Protein 4XBU (pdb70)

Secondary structure (DSSP, 8-state):
-HHHHHHHHHHHHHHSPSS-GGGTEEEEEEEEE-SSEEEEEEEETTT--EEEEEEEETTS-SSGGGHHHHHHHTTT---TTBPPEEEEEEETTEEEEEEE--TTEEHHHHHHHS---HHHHHHHHHHHHHHHHHHHHTTEE----SGGGEEE-TT--EEE---TT-EE--SSS--B--EE-GGG--HHHHTT--B-THHHHHHHHHHHHHHHHSS-TTTTS-HHHHHHHHHHSSPP--TTGGGS-HHHHHHHHHHS-SSTTTSPPHHHHTT-GGGGGPPPHHHHGGGSGGG-/------EE--TT-

Organism: Homo sapiens (NCBI:txid9606)

B-factor: mean 40.76, std 11.71, range [21.3, 110.84]

CATH classification: 3.30.200.20 (+1 more: 1.10.510.10)

Structure (mmCIF, N/CA/C/O backbone):
data_4XBU
#
_entry.id   4XBU
#
_cell.length_a   65.620
_cell.length_b   65.620
_cell.length_c   184.150
_cell.angle_alpha   90.00
_cell.angle_beta   90.00
_cell.angle_gamma   90.00
#
_symmetry.space_group_name_H-M   'P 41 21 2'
#
loop_
_entity.id
_entity.type
_entity.pdbx_description
1 polymer 'Serine/threonine-protein kinase PAK 4'
2 polymer 'Protein FAM212A'
3 water water
#
loop_
_atom_site.group_PDB
_atom_site.id
_atom_site.type_symbol
_atom_site.label_atom_id
_atom_site.label_alt_id
_atom_site.label_comp_id
_atom_site.label_asym_id
_atom_site.label_entity_id
_atom_site.label_seq_id
_atom_site.pdbx_PDB_ins_code
_atom_site.Cartn_x
_atom_site.Cartn_y
_atom_site.Cartn_z
_atom_site.occupancy
_atom_site.B_iso_or_equiv
_atom_site.auth_seq_id
_atom_site.auth_comp_id
_atom_site.auth_asym_id
_atom_site.auth_atom_id
_atom_site.pdbx_PDB_model_num
ATOM 1 N N . GLN A 1 32 ? -34.106 12.709 18.282 1.00 53.29 297 GLN A N 1
ATOM 2 C CA . GLN A 1 32 ? -34.235 14.161 17.898 1.00 67.38 297 GLN A CA 1
ATOM 3 C C . GLN A 1 32 ? -33.951 15.071 19.117 1.00 58.49 297 GLN A C 1
ATOM 4 O O . GLN A 1 32 ? -32.907 15.705 19.166 1.00 44.16 297 GLN A O 1
ATOM 10 N N . ARG A 1 33 ? -34.869 15.130 20.088 1.00 55.85 298 ARG A N 1
ATOM 11 C CA . ARG A 1 33 ? -34.554 15.723 21.400 1.00 60.16 298 ARG A CA 1
ATOM 12 C C . ARG A 1 33 ? -33.518 14.820 22.050 1.00 58.73 298 ARG A C 1
ATOM 13 O O . ARG A 1 33 ? -32.664 15.290 22.824 1.00 48.19 298 ARG A O 1
ATOM 21 N N . VAL A 1 34 ? -33.611 13.521 21.772 1.00 51.61 299 VAL A N 1
ATOM 22 C CA . VAL A 1 34 ? -32.660 12.607 22.383 1.00 57.08 299 VAL A CA 1
ATOM 23 C C . VAL A 1 34 ? -31.253 12.895 21.847 1.00 53.29 299 VAL A C 1
ATOM 24 O O . VAL A 1 34 ? -30.313 12.930 22.626 1.00 46.32 299 VAL A O 1
ATOM 28 N N . SER A 1 35 ? -31.111 13.200 20.553 1.00 50.01 300 SER A N 1
ATOM 29 C CA . SER A 1 35 ? -29.792 13.371 20.034 1.00 44.30 300 SER A CA 1
ATOM 30 C C . SER A 1 35 ? -29.297 14.713 20.542 1.00 39.12 300 SER A C 1
ATOM 31 O O . SER A 1 35 ? -28.183 14.756 21.004 1.00 37.60 300 SER A O 1
ATOM 34 N N . HIS A 1 36 ? -30.126 15.761 20.568 1.00 37.06 301 HIS A N 1
ATOM 35 C CA . HIS A 1 36 ? -29.707 17.027 21.211 1.00 39.77 301 HIS A CA 1
ATOM 36 C C . HIS A 1 36 ? -29.136 16.882 22.640 1.00 38.62 301 HIS A C 1
ATOM 37 O O . HIS A 1 36 ? -28.039 17.361 22.963 1.00 34.24 301 HIS A O 1
ATOM 44 N N . GLU A 1 37 ? -29.887 16.205 23.504 1.00 36.11 302 GLU A N 1
ATOM 45 C CA . GLU A 1 37 ? -29.497 16.078 24.912 1.00 35.75 302 GLU A CA 1
ATOM 46 C C . GLU A 1 37 ? -28.245 15.275 25.125 1.00 33.70 302 GLU A C 1
ATOM 47 O O . GLU A 1 37 ? -27.370 15.651 25.940 1.00 33.98 302 GLU A O 1
ATOM 53 N N . GLN A 1 38 ? -28.108 14.192 24.358 1.00 36.98 303 GLN A N 1
ATOM 54 C CA . GLN A 1 38 ? -26.870 13.427 24.361 1.00 35.40 303 GLN A CA 1
ATOM 55 C C . GLN A 1 38 ? -25.695 14.238 23.879 1.00 33.45 303 GLN A C 1
ATOM 56 O O . GLN A 1 38 ? -24.572 14.160 24.399 1.00 31.11 303 GLN A O 1
ATOM 62 N N . PHE A 1 39 ? -25.904 14.951 22.790 1.00 33.31 304 PHE A N 1
ATOM 63 C CA . PHE A 1 39 ? -24.814 15.767 22.279 1.00 31.77 304 PHE A CA 1
ATOM 64 C C . PHE A 1 39 ? -24.366 16.837 23.301 1.00 30.04 304 PHE A C 1
ATOM 65 O O . PHE A 1 39 ? -23.167 17.021 23.594 1.00 27.22 304 PHE A O 1
ATOM 73 N N . ARG A 1 40 ? -25.340 17.498 23.903 1.00 28.43 305 ARG A N 1
ATOM 74 C CA . ARG A 1 40 ? -25.018 18.474 24.908 1.00 32.27 305 ARG A CA 1
ATOM 75 C C . ARG A 1 40 ? -24.265 17.863 26.099 1.00 32.38 305 ARG A C 1
ATOM 76 O O . ARG A 1 40 ? -23.261 18.431 26.568 1.00 25.20 305 ARG A O 1
ATOM 84 N N . ALA A 1 41 ? -24.705 16.676 26.580 1.00 30.59 306 ALA A N 1
ATOM 85 C CA . ALA A 1 41 ? -23.948 16.047 27.648 1.00 29.91 306 ALA A CA 1
ATOM 86 C C . ALA A 1 41 ? -22.553 15.671 27.241 1.00 27.49 306 ALA A C 1
ATOM 87 O O . ALA A 1 41 ? -21.601 15.752 28.040 1.00 26.92 306 ALA A O 1
ATOM 89 N N . ALA A 1 42 ? -22.403 15.202 26.010 1.00 26.60 307 ALA A N 1
ATOM 90 C CA . ALA A 1 42 ? -21.057 14.887 25.568 1.00 27.82 307 ALA A CA 1
ATOM 91 C C . ALA A 1 42 ? -20.130 16.109 25.573 1.00 27.98 307 ALA A C 1
ATOM 92 O O . ALA A 1 42 ? -18.967 16.092 26.036 1.00 25.27 307 ALA A O 1
ATOM 94 N N . LEU A 1 43 ? -20.628 17.179 24.989 1.00 28.83 308 LEU A N 1
ATOM 95 C CA . LEU A 1 43 ? -19.822 18.428 24.994 1.00 27.94 308 LEU A CA 1
ATOM 96 C C . LEU A 1 43 ? -19.496 18.906 26.355 1.00 24.39 308 LEU A C 1
ATOM 97 O O . LEU A 1 43 ? -18.407 19.403 26.607 1.00 29.14 308 LEU A O 1
ATOM 102 N N . GLN A 1 44 ? -20.403 18.708 27.301 1.00 29.61 309 GLN A N 1
ATOM 103 C CA . GLN A 1 44 ? -20.086 19.122 28.662 1.00 33.53 309 GLN A CA 1
ATOM 104 C C . GLN A 1 44 ? -18.817 18.462 29.191 1.00 42.73 309 GLN A C 1
ATOM 105 O O . GLN A 1 44 ? -18.074 19.030 30.029 1.00 39.80 309 GLN A O 1
ATOM 111 N N . LEU A 1 45 ? -18.491 17.271 28.695 1.00 35.99 310 LEU A N 1
ATOM 112 C CA . LEU A 1 45 ? -17.326 16.598 29.245 1.00 30.14 310 LEU A CA 1
ATOM 113 C C . LEU A 1 45 ? -16.042 17.218 28.709 1.00 31.31 310 LEU A C 1
ATOM 114 O O . LEU A 1 45 ? -14.998 16.968 29.187 1.00 32.95 310 LEU A O 1
ATOM 119 N N . VAL A 1 46 ? -16.085 17.942 27.615 1.00 30.92 311 VAL A N 1
ATOM 120 C CA . VAL A 1 46 ? -14.871 18.483 27.124 1.00 31.46 311 VAL A CA 1
ATOM 121 C C . VAL A 1 46 ? -14.789 20.013 27.376 1.00 33.81 311 VAL A C 1
ATOM 122 O O . VAL A 1 46 ? -13.784 20.585 27.124 1.00 31.67 311 VAL A O 1
ATOM 126 N N . VAL A 1 47 ? -15.830 20.666 27.855 1.00 32.22 312 VAL A N 1
ATOM 127 C CA . VA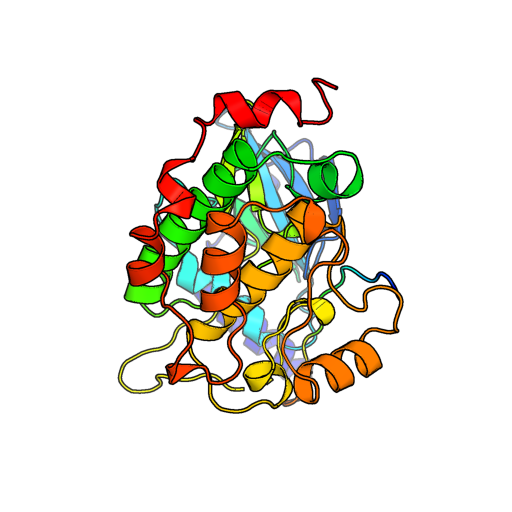L A 1 47 ? -15.717 22.141 28.027 1.00 32.92 312 VAL A CA 1
ATOM 128 C C . VAL A 1 47 ? -15.430 22.449 29.485 1.00 35.89 312 VAL A C 1
ATOM 129 O O . VAL A 1 47 ? -15.568 21.610 30.366 1.00 33.58 312 VAL A O 1
ATOM 133 N N . ASP A 1 48 ? -15.076 23.691 29.762 1.00 34.00 313 ASP A N 1
ATOM 134 C CA . ASP A 1 48 ? -14.882 24.078 31.113 1.00 32.88 313 ASP A CA 1
ATOM 135 C C . ASP A 1 48 ? -16.277 24.160 31.790 1.00 31.77 313 ASP A C 1
ATOM 136 O O . ASP A 1 48 ? -17.296 24.494 31.172 1.00 37.96 313 ASP A O 1
ATOM 141 N N . PRO A 1 49 ? -16.363 23.764 33.071 1.00 38.69 314 PRO A N 1
ATOM 142 C CA . PRO A 1 49 ? -17.677 23.876 33.711 1.00 39.21 314 PRO A CA 1
ATOM 143 C C . PRO A 1 49 ? -17.861 25.350 34.070 1.00 40.14 314 PRO A C 1
ATOM 144 O O . PRO A 1 49 ? -16.884 26.120 34.095 1.00 45.18 314 PRO A O 1
ATOM 148 N N . GLY A 1 50 ? -19.058 25.790 34.316 1.00 38.07 315 GLY A N 1
ATOM 149 C CA . GLY A 1 50 ? -19.159 27.223 34.676 1.00 45.96 315 GLY A CA 1
ATOM 150 C C . GLY A 1 50 ? -19.807 28.073 33.604 1.00 45.00 315 GLY A C 1
ATOM 151 O O . GLY A 1 50 ? -19.996 27.631 32.439 1.00 41.55 315 GLY A O 1
ATOM 152 N N . ASP A 1 51 ? -20.208 29.274 34.038 1.00 43.42 316 ASP A N 1
ATOM 153 C CA . ASP A 1 51 ? -20.926 30.246 33.235 1.00 42.51 316 ASP A CA 1
ATOM 154 C C . ASP A 1 51 ? -20.002 31.456 33.082 1.00 41.07 316 ASP A C 1
ATOM 155 O O . ASP A 1 51 ? -19.770 32.190 34.031 1.00 39.88 316 ASP A O 1
ATOM 160 N N . PRO A 1 52 ? -19.440 31.642 31.892 1.00 32.95 317 PRO A N 1
ATOM 161 C CA . PRO A 1 52 ? -18.551 32.775 31.689 1.00 30.59 317 PRO A CA 1
ATOM 162 C C . PRO A 1 52 ? -19.232 34.150 31.710 1.00 30.67 317 PRO A C 1
ATOM 163 O O . PRO A 1 52 ? -18.540 35.163 31.775 1.00 30.72 317 PRO A O 1
ATOM 167 N N . ARG A 1 53 ? -20.551 34.174 31.691 1.00 30.30 318 ARG A N 1
ATOM 168 C CA . ARG A 1 53 ? -21.272 35.424 31.670 1.00 35.28 318 ARG A CA 1
ATOM 169 C C . ARG A 1 53 ? -21.035 36.215 32.954 1.00 39.61 318 ARG A C 1
ATOM 170 O O . ARG A 1 53 ? -21.078 37.408 32.920 1.00 37.33 318 ARG A O 1
ATOM 178 N N . SER A 1 54 ? -20.647 35.528 34.008 1.00 36.96 319 SER A N 1
ATOM 179 C CA . SER A 1 54 ? -20.340 36.140 35.257 1.00 44.55 319 SER A CA 1
ATOM 180 C C . SER A 1 54 ? -19.031 36.894 35.220 1.00 40.09 319 SER A C 1
ATOM 181 O O . SER A 1 54 ? -18.824 37.699 36.081 1.00 38.08 319 SER A O 1
ATOM 184 N N . TYR A 1 55 ? -18.156 36.661 34.247 1.00 31.87 320 TYR A N 1
ATOM 185 C CA . TYR A 1 55 ? -16.880 37.358 34.249 1.00 30.73 320 TYR A CA 1
ATOM 186 C C . TYR A 1 55 ? -16.518 38.182 33.043 1.00 27.22 320 TYR A C 1
ATOM 187 O O . TYR A 1 55 ? -15.459 38.833 33.037 1.00 33.07 320 TYR A O 1
ATOM 196 N N . LEU A 1 56 ? -17.353 38.081 32.003 1.00 27.50 321 LEU A N 1
ATOM 197 C CA . LEU A 1 56 ? -17.163 38.772 30.771 1.00 28.30 321 LEU A CA 1
ATOM 198 C C . LEU A 1 56 ? -18.184 39.939 30.655 1.00 32.45 321 LEU A C 1
ATOM 199 O O . LEU A 1 56 ? -19.351 39.707 30.798 1.00 35.24 321 LEU A O 1
ATOM 204 N N . ASP A 1 57 ? -17.719 41.132 30.285 1.00 32.44 322 ASP A N 1
ATOM 205 C CA . ASP A 1 57 ? -18.599 42.315 30.118 1.00 35.38 322 ASP A CA 1
ATOM 206 C C . ASP A 1 57 ? -18.289 43.035 28.792 1.00 33.65 322 ASP A C 1
ATOM 207 O O . ASP A 1 57 ? -17.277 42.776 28.102 1.00 27.44 322 ASP A O 1
ATOM 212 N N . ASN A 1 58 ? -19.149 43.963 28.426 1.00 34.60 323 ASN A N 1
ATOM 213 C CA . ASN A 1 58 ? -18.938 44.812 27.240 1.00 33.91 323 ASN A CA 1
ATOM 214 C C . ASN A 1 58 ? -18.749 44.028 25.908 1.00 28.03 323 ASN A C 1
ATOM 215 O O . ASN A 1 58 ? -17.754 44.219 25.175 1.00 28.82 323 ASN A O 1
ATOM 220 N N . PHE A 1 59 ? -19.708 43.203 25.563 1.00 26.36 324 PHE A N 1
ATOM 221 C CA . PHE A 1 59 ? -19.674 42.436 24.375 1.00 28.12 324 PHE A CA 1
ATOM 222 C C . PHE A 1 59 ? -19.854 43.381 23.169 1.00 33.22 324 PHE A C 1
ATOM 223 O O . PHE A 1 59 ? -20.806 44.121 23.110 1.00 34.95 324 PHE A O 1
ATOM 231 N N . ILE A 1 60 ? -18.939 43.302 22.228 1.00 30.67 325 ILE A N 1
ATOM 232 C CA . ILE A 1 60 ? -18.998 44.029 20.968 1.00 34.74 325 ILE A CA 1
ATOM 233 C C . ILE A 1 60 ? -18.869 43.030 19.810 1.00 36.97 325 ILE A C 1
ATOM 234 O O . ILE A 1 60 ? -17.829 42.358 19.649 1.00 29.58 325 ILE A O 1
ATOM 239 N N . LYS A 1 61 ? -19.915 42.955 19.009 1.00 35.05 326 LYS A N 1
ATOM 240 C CA . LYS A 1 61 ? -19.953 42.032 17.900 1.00 37.98 326 LYS A CA 1
ATOM 241 C C . LYS A 1 61 ? -18.994 42.446 16.867 1.00 42.50 326 LYS A C 1
ATOM 242 O O . LYS A 1 61 ? -18.905 43.610 16.602 1.00 42.92 326 LYS A O 1
ATOM 248 N N . ILE A 1 62 ? -18.193 41.515 16.346 1.00 36.44 327 ILE A N 1
ATOM 249 C CA . ILE A 1 62 ? -17.327 41.828 15.235 1.00 37.16 327 ILE A CA 1
ATOM 250 C C . ILE A 1 62 ? -17.609 41.042 13.989 1.00 43.00 327 ILE A C 1
ATOM 251 O O . ILE A 1 62 ? -17.101 41.394 12.968 1.00 51.65 327 ILE A O 1
ATOM 256 N N . GLY A 1 63 ? -18.355 39.962 14.059 1.00 41.74 328 GLY A N 1
ATOM 257 C CA . GLY A 1 63 ? -18.506 39.128 12.868 1.00 44.83 328 GLY A CA 1
ATOM 258 C C . GLY A 1 63 ? -19.590 38.104 13.050 1.00 45.01 328 GLY A C 1
ATOM 259 O O . GLY A 1 63 ? -19.964 37.756 14.202 1.00 40.95 328 GLY A O 1
ATOM 260 N N . GLU A 1 64 ? -20.148 37.679 11.922 1.00 47.81 329 GLU A N 1
ATOM 261 C CA . GLU A 1 64 ? -20.729 36.348 11.779 1.00 56.57 329 GLU A CA 1
ATOM 262 C C . GLU A 1 64 ? -19.533 35.517 11.272 1.00 62.87 329 GLU A C 1
ATOM 263 O O . GLU A 1 64 ? -19.080 35.748 10.173 1.00 58.31 329 GLU A O 1
ATOM 269 N N . GLY A 1 65 ? -18.985 34.611 12.088 1.00 74.27 330 GLY A N 1
ATOM 270 C CA . GLY A 1 65 ? -17.842 33.757 11.689 1.00 78.91 330 GLY A CA 1
ATOM 271 C C . GLY A 1 65 ? -18.356 32.493 11.008 1.00 85.02 330 GLY A C 1
ATOM 272 O O . GLY A 1 65 ? -19.527 32.467 10.579 1.00 77.79 330 GLY A O 1
ATOM 273 N N . SER A 1 66 ? -17.505 31.454 10.910 1.00 85.81 331 SER A N 1
ATOM 274 C CA . SER A 1 66 ? -17.885 30.152 10.306 1.00 88.40 331 SER A CA 1
ATOM 275 C C . SER A 1 66 ? -19.291 29.670 10.746 1.00 84.75 331 SER A C 1
ATOM 276 O O . SER A 1 66 ? -20.206 29.524 9.929 1.00 81.29 331 SER A O 1
ATOM 279 N N . THR A 1 67 ? -19.430 29.460 12.058 1.00 76.53 332 THR A N 1
ATOM 280 C CA . THR A 1 67 ? -20.494 28.624 12.664 1.00 69.41 332 THR A CA 1
ATOM 281 C C . THR A 1 67 ? -21.346 29.350 13.740 1.00 67.08 332 THR A C 1
ATOM 282 O O . THR A 1 67 ? -22.149 28.705 14.469 1.00 54.69 332 THR A O 1
ATOM 286 N N . GLY A 1 68 ? -21.128 30.668 13.881 1.00 54.07 333 GLY A N 1
ATOM 287 C CA . GLY A 1 68 ? -21.947 31.508 14.765 1.00 54.43 333 GLY A CA 1
ATOM 288 C C . GLY A 1 68 ? -21.409 32.946 14.784 1.00 49.43 333 GLY A C 1
ATOM 289 O O . GLY A 1 68 ? -20.831 33.393 13.793 1.00 49.53 333 GLY A O 1
ATOM 290 N N . ILE A 1 69 ? -21.553 33.637 15.914 1.00 43.77 334 ILE A N 1
ATOM 291 C CA . ILE A 1 69 ? -21.121 35.037 16.017 1.00 45.15 334 ILE A CA 1
ATOM 292 C C . ILE A 1 69 ? -19.854 35.169 16.861 1.00 45.10 334 ILE A C 1
ATOM 293 O O . ILE A 1 69 ? -19.580 34.360 17.773 1.00 39.61 334 ILE A O 1
ATOM 298 N N . VAL A 1 70 ? -19.052 36.159 16.513 1.00 33.11 335 VAL A N 1
ATOM 299 C CA . VAL A 1 70 ? -17.810 36.420 17.176 1.00 29.17 335 VAL A CA 1
ATOM 300 C C . VAL A 1 70 ? -17.922 37.811 17.792 1.00 30.50 335 VAL A C 1
ATOM 301 O O . VAL A 1 70 ? -18.255 38.757 17.090 1.00 27.39 335 VAL A O 1
ATOM 305 N N . CYS A 1 71 ? -17.662 37.925 19.084 1.00 27.88 336 CYS A N 1
ATOM 306 C CA . CYS A 1 71 ? -17.726 39.166 19.804 1.00 27.51 336 CYS A CA 1
ATOM 307 C C . CYS A 1 71 ? -16.383 39.351 20.467 1.00 30.84 336 CYS A C 1
ATOM 308 O O . CYS A 1 71 ? -15.625 38.401 20.664 1.00 31.96 336 CYS A O 1
ATOM 311 N N . ILE A 1 72 ? -16.065 40.575 20.830 1.00 27.17 337 ILE A N 1
ATOM 312 C CA . ILE A 1 72 ? -15.025 40.779 21.815 1.00 29.99 337 ILE A CA 1
ATOM 313 C C . ILE A 1 72 ? -15.661 41.126 23.136 1.00 27.07 337 ILE A C 1
ATOM 314 O O . ILE A 1 72 ? -16.850 41.572 23.205 1.00 28.78 337 ILE A O 1
ATOM 319 N N . ALA A 1 73 ? -14.917 40.844 24.191 1.00 24.09 338 ALA A N 1
ATOM 320 C CA . ALA A 1 73 ? -15.370 41.128 25.540 1.00 23.34 338 ALA A CA 1
ATOM 321 C C . ALA A 1 73 ? -14.276 41.408 26.481 1.00 22.23 338 ALA A C 1
ATOM 322 O O . ALA A 1 73 ? -13.119 41.174 26.182 1.00 25.11 338 ALA A O 1
ATOM 324 N N . THR A 1 74 ? -14.641 41.997 27.617 1.00 22.24 339 THR A N 1
ATOM 325 C CA . THR A 1 74 ? -13.645 42.328 28.634 1.00 24.63 339 THR A CA 1
ATOM 326 C C . THR A 1 74 ? -13.769 41.331 29.758 1.00 23.54 339 THR A C 1
ATOM 327 O O . THR A 1 74 ? -14.830 41.129 30.285 1.00 25.12 339 THR A O 1
ATOM 331 N N . VAL A 1 75 ? -12.620 40.824 30.189 1.00 24.87 340 VAL A N 1
ATOM 332 C CA . VAL A 1 75 ? -12.528 39.981 31.331 1.00 23.98 340 VAL A CA 1
ATOM 333 C C . VAL A 1 75 ? -12.448 40.857 32.599 1.00 24.92 340 VAL A C 1
ATOM 334 O O . VAL A 1 75 ? -11.468 41.555 32.792 1.00 24.41 340 VAL A O 1
ATOM 338 N N . ARG A 1 76 ? -13.401 40.718 33.504 1.00 26.67 341 ARG A N 1
ATOM 339 C CA . ARG A 1 76 ? -13.515 41.672 34.640 1.00 27.28 341 ARG A CA 1
ATOM 340 C C . ARG A 1 76 ? -12.327 41.630 35.587 1.00 28.59 341 ARG A C 1
ATOM 341 O O . ARG A 1 76 ? -11.784 42.691 35.991 1.00 28.62 341 ARG A O 1
ATOM 349 N N . SER A 1 77 ? -11.856 40.433 35.943 1.00 29.46 342 SER A N 1
ATOM 350 C CA . SER A 1 77 ? -10.734 40.345 36.914 1.00 26.66 342 SER A CA 1
ATOM 351 C C . SER A 1 77 ? -9.380 40.822 36.441 1.00 28.81 342 SER A C 1
ATOM 352 O O . SER A 1 77 ? -8.482 41.144 37.254 1.00 28.63 342 SER A O 1
ATOM 355 N N . SER A 1 78 ? -9.170 40.885 35.119 1.00 27.61 343 SER A N 1
ATOM 356 C CA . SER A 1 78 ? -7.867 41.241 34.600 1.00 25.48 343 SER A CA 1
ATOM 357 C C . SER A 1 78 ? -7.843 42.564 33.799 1.00 28.07 343 SER A C 1
ATOM 358 O O . SER A 1 78 ? -6.738 43.076 33.542 1.00 23.51 343 SER A O 1
ATOM 361 N N . GLY A 1 79 ? -9.017 42.996 33.328 1.00 30.79 344 GLY A N 1
ATOM 362 C CA . GLY A 1 79 ? -9.136 44.086 32.359 1.00 32.18 344 GLY A CA 1
ATOM 363 C C . GLY A 1 79 ? -8.794 43.728 30.935 1.00 32.97 344 GLY A C 1
ATOM 364 O O . GLY A 1 79 ? -8.685 44.612 30.126 1.00 29.51 344 GLY A O 1
ATOM 365 N N . LYS A 1 80 ? -8.604 42.437 30.620 1.00 27.06 345 LYS A N 1
ATOM 366 C CA . LYS A 1 80 ? -8.089 42.022 29.325 1.00 25.82 345 LYS A CA 1
ATOM 367 C C . LYS A 1 80 ? -9.178 41.826 28.343 1.00 23.16 345 LYS A C 1
ATOM 368 O O . LYS A 1 80 ? -10.306 41.459 28.682 1.00 22.98 345 LYS A O 1
ATOM 374 N N . LEU A 1 81 ? -8.863 42.084 27.080 1.00 22.94 346 LEU A N 1
ATOM 375 C CA . LEU A 1 81 ? -9.832 41.854 26.031 1.00 25.10 346 LEU A CA 1
ATOM 376 C C . LEU A 1 81 ? -9.639 40.421 25.497 1.00 23.99 346 LEU A C 1
ATOM 377 O O . LEU A 1 81 ? -8.531 39.961 25.347 1.00 24.53 346 LEU A O 1
ATOM 382 N N . VAL A 1 82 ? -10.743 39.765 25.197 1.00 23.33 347 VAL A N 1
ATOM 383 C CA . VAL A 1 82 ? -10.732 38.499 24.566 1.00 23.83 347 VAL A CA 1
ATOM 384 C C . VAL A 1 82 ? -11.742 38.495 23.435 1.00 26.55 347 VAL A C 1
ATOM 385 O O . VAL A 1 82 ? -12.664 39.356 23.394 1.00 26.96 347 VAL A O 1
ATOM 389 N N . ALA A 1 83 ? -11.588 37.507 22.535 1.00 23.78 348 ALA A N 1
ATOM 390 C CA . ALA A 1 83 ? -12.560 37.210 21.541 1.00 22.74 348 ALA A CA 1
ATOM 391 C C . ALA A 1 83 ? -13.368 35.989 21.987 1.00 25.29 348 ALA A C 1
ATOM 392 O O . ALA A 1 83 ? -12.809 35.096 22.624 1.00 24.88 348 ALA A O 1
ATOM 394 N N . VAL A 1 84 ? -14.683 36.051 21.767 1.00 21.77 349 VAL A N 1
ATOM 395 C CA . VAL A 1 84 ? -15.655 35.000 22.141 1.00 26.51 349 VAL A CA 1
ATOM 396 C C . VAL A 1 84 ? -16.446 34.582 20.933 1.00 27.89 349 VAL A C 1
ATOM 397 O O . VAL A 1 84 ? -17.163 35.400 20.305 1.00 29.13 349 VAL A O 1
ATOM 401 N N . LYS A 1 85 ? -16.303 33.312 20.575 1.00 25.57 350 LYS A N 1
ATOM 402 C CA . LYS A 1 85 ? -17.053 32.757 19.449 1.00 25.40 350 LYS A CA 1
ATOM 403 C C . LYS A 1 85 ? -18.249 32.006 20.040 1.00 26.58 350 LYS A C 1
ATOM 404 O O . LYS A 1 85 ? -18.080 31.231 20.976 1.00 26.33 350 LYS A O 1
ATOM 410 N N . LYS A 1 86 ? -19.458 32.252 19.566 1.00 23.36 351 LYS A N 1
ATOM 411 C CA . LYS A 1 86 ? -20.607 31.592 20.119 1.00 29.36 351 LYS A CA 1
ATOM 412 C C . LYS A 1 86 ? -21.308 30.818 19.015 1.00 30.87 351 LYS A C 1
ATOM 413 O O . LYS A 1 86 ? -21.688 31.384 18.040 1.00 32.28 351 LYS A O 1
ATOM 419 N N . MET A 1 87 ? -21.556 29.541 19.228 1.00 28.86 352 MET A N 1
ATOM 420 C CA . MET A 1 87 ? -22.014 28.656 18.194 1.00 25.20 352 MET A CA 1
ATOM 421 C C . MET A 1 87 ? -23.291 27.970 18.686 1.00 27.71 352 MET A C 1
ATOM 422 O O . MET A 1 87 ? -23.316 27.354 19.743 1.00 27.97 352 MET A O 1
ATOM 427 N N . ASP A 1 88 ? -24.365 28.112 17.939 1.00 28.06 353 ASP A N 1
ATOM 428 C CA . ASP A 1 88 ? -25.635 27.589 18.380 1.00 34.50 353 ASP A CA 1
ATOM 429 C C . ASP A 1 88 ? -25.651 26.055 18.097 1.00 34.64 353 ASP A C 1
ATOM 430 O O . ASP A 1 88 ? -25.487 25.601 16.947 1.00 34.05 353 ASP A O 1
ATOM 435 N N . LEU A 1 89 ? -25.834 25.274 19.141 1.00 32.40 354 LEU A N 1
ATOM 436 C CA . LEU A 1 89 ? -25.880 23.820 19.014 1.00 34.02 354 LEU A CA 1
ATOM 437 C C . LEU A 1 89 ? -26.902 23.272 18.019 1.00 39.72 354 LEU A C 1
ATOM 438 O O . LEU A 1 89 ? -26.661 22.224 17.413 1.00 37.41 354 LEU A O 1
ATOM 443 N N . ARG A 1 90 ? -27.986 24.016 17.826 1.00 37.59 355 ARG A N 1
ATOM 444 C CA . ARG A 1 90 ? -29.078 23.612 16.959 1.00 41.41 355 ARG A CA 1
ATOM 445 C C . ARG A 1 90 ? -28.926 24.113 15.555 1.00 39.68 355 ARG A C 1
ATOM 446 O O . ARG A 1 90 ? -29.824 23.946 14.794 1.00 42.86 355 ARG A O 1
ATOM 454 N N . LYS A 1 91 ? -27.833 24.787 15.193 1.00 37.05 356 LYS A N 1
ATOM 455 C CA . LYS A 1 91 ? -27.699 25.362 13.848 1.00 37.33 356 LYS A CA 1
ATOM 456 C C . LYS A 1 91 ? -26.498 24.918 13.056 1.00 36.85 356 LYS A C 1
ATOM 457 O O . LYS A 1 91 ? -26.130 25.565 12.108 1.00 40.86 356 LYS A O 1
ATOM 463 N N . GLN A 1 92 ? -25.911 23.794 13.385 1.00 34.05 357 GLN A N 1
ATOM 464 C CA . GLN A 1 92 ? -24.725 23.345 12.665 1.00 30.87 357 GLN A CA 1
ATOM 465 C C . GLN A 1 92 ? -25.156 22.395 11.589 1.00 32.41 357 GLN A C 1
ATOM 466 O O . GLN A 1 92 ? -26.085 21.673 11.770 1.00 38.39 357 GLN A O 1
ATOM 472 N N . GLN A 1 93 ? -24.459 22.330 10.484 1.00 38.45 358 GLN A N 1
ATOM 473 C CA . GLN A 1 93 ? -24.745 21.274 9.505 1.00 38.31 358 GLN A CA 1
ATOM 474 C C . GLN A 1 93 ? -24.352 19.903 10.002 1.00 37.53 358 GLN A C 1
ATOM 475 O O . GLN A 1 93 ? -25.074 18.954 9.742 1.00 35.67 358 GLN A O 1
ATOM 481 N N . ARG A 1 94 ? -23.208 19.812 10.705 1.00 34.04 359 ARG A N 1
ATOM 482 C CA . ARG A 1 94 ? -22.708 18.585 11.323 1.00 32.06 359 ARG A CA 1
ATOM 483 C C . ARG A 1 94 ? -22.233 18.975 12.724 1.00 31.69 359 ARG A C 1
ATOM 484 O O . ARG A 1 94 ? -21.125 19.492 12.959 1.00 28.65 359 ARG A O 1
ATOM 492 N N . ARG A 1 95 ? -23.120 18.733 13.653 1.00 31.93 360 ARG A N 1
ATOM 493 C CA . ARG A 1 95 ? -22.979 19.131 15.001 1.00 34.57 360 ARG A CA 1
ATOM 494 C C . ARG A 1 95 ? -21.748 18.593 15.650 1.00 31.97 360 ARG A C 1
ATOM 495 O O . ARG A 1 95 ? -21.180 19.273 16.488 1.00 30.74 360 ARG A O 1
ATOM 503 N N . GLU A 1 96 ? -21.346 17.345 15.289 1.00 25.05 361 GLU A N 1
ATOM 504 C CA . GLU A 1 96 ? -20.185 16.732 15.822 1.00 26.47 361 GLU A CA 1
ATOM 505 C C . GLU A 1 96 ? -18.901 17.447 15.518 1.00 24.60 361 GLU A C 1
ATOM 506 O O . GLU A 1 96 ? -17.914 17.231 16.222 1.00 26.22 361 GLU A O 1
ATOM 512 N N . LEU A 1 97 ? -18.868 18.321 14.497 1.00 25.46 362 LEU A N 1
ATOM 513 C CA . LEU A 1 97 ? -17.654 19.063 14.253 1.00 28.49 362 LEU A CA 1
ATOM 514 C C . LEU A 1 97 ? -17.288 20.020 15.409 1.00 26.70 362 LEU A C 1
ATOM 515 O O . LEU A 1 97 ? -16.125 20.373 15.584 1.00 28.04 362 LEU A O 1
ATOM 520 N N . LEU A 1 98 ? -18.294 20.427 16.168 1.00 25.90 363 LEU A N 1
ATOM 521 C CA . LEU A 1 98 ? -18.067 21.223 17.344 1.00 30.13 363 LEU A CA 1
ATOM 522 C C . LEU A 1 98 ? -17.146 20.558 18.353 1.00 32.43 363 LEU A C 1
ATOM 523 O O . LEU A 1 98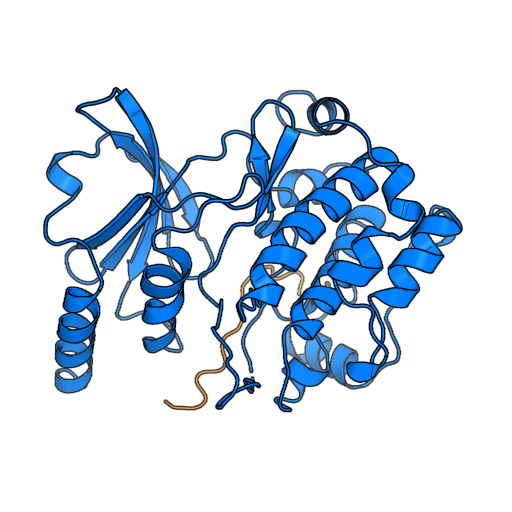 ? -16.696 21.207 19.255 1.00 34.56 363 LEU A O 1
ATOM 528 N N . PHE A 1 99 ? -16.912 19.254 18.266 1.00 33.01 364 PHE A N 1
ATOM 529 C CA . PHE A 1 99 ? -15.996 18.616 19.176 1.00 33.49 364 PHE A CA 1
ATOM 530 C C . PHE A 1 99 ? -14.560 18.943 18.834 1.00 43.46 364 PHE A C 1
ATOM 531 O O . PHE A 1 99 ? -13.689 18.740 19.701 1.00 46.92 364 PHE A O 1
ATOM 539 N N . ASN A 1 100 ? -14.277 19.342 17.583 1.00 37.30 365 ASN A N 1
ATOM 540 C CA . ASN A 1 100 ? -12.895 19.216 17.164 1.00 38.84 365 ASN A CA 1
ATOM 541 C C . ASN A 1 100 ? -12.069 20.293 17.787 1.00 35.85 365 ASN A C 1
ATOM 542 O O . ASN A 1 100 ? -11.156 19.982 18.590 1.00 33.25 365 ASN A O 1
ATOM 547 N N . GLU A 1 101 ? -12.392 21.560 17.484 1.00 31.13 366 GLU A N 1
ATOM 548 C CA . GLU A 1 101 ? -11.524 22.588 17.981 1.00 27.82 366 GLU A CA 1
ATOM 549 C C . GLU A 1 101 ? -11.332 22.507 19.548 1.00 29.63 366 GLU A C 1
ATOM 550 O O . GLU A 1 101 ? -10.232 22.579 20.103 1.00 34.58 366 GLU A O 1
ATOM 556 N N . VAL A 1 102 ? -12.452 22.548 20.248 1.00 29.35 367 VAL A N 1
ATOM 557 C CA . VAL A 1 102 ? -12.455 22.583 21.713 1.00 36.59 367 VAL A CA 1
ATOM 558 C C . VAL A 1 102 ? -11.591 21.452 22.336 1.00 39.63 367 VAL A C 1
ATOM 559 O O . VAL A 1 102 ? -11.103 21.619 23.444 1.00 37.78 367 VAL A O 1
ATOM 563 N N . VAL A 1 103 ? -11.374 20.319 21.634 1.00 36.96 368 VAL A N 1
ATOM 564 C CA . VAL A 1 103 ? -10.551 19.189 22.182 1.00 36.33 368 VAL A CA 1
ATOM 565 C C . VAL A 1 103 ? -9.174 19.392 21.609 1.00 41.65 368 VAL A C 1
ATOM 566 O O . VAL A 1 103 ? -8.200 19.551 22.335 1.00 37.48 368 VAL A O 1
ATOM 570 N N . ILE A 1 104 ? -9.091 19.519 20.296 1.00 44.06 369 ILE A N 1
ATOM 571 C CA . ILE A 1 104 ? -7.779 19.514 19.613 1.00 39.33 369 ILE A CA 1
ATOM 572 C C . ILE A 1 104 ? -6.925 20.706 19.992 1.00 36.13 369 ILE A C 1
ATOM 573 O O . ILE A 1 104 ? -5.710 20.599 20.233 1.00 37.15 369 ILE A O 1
ATOM 578 N N . MET A 1 105 ? -7.520 21.878 20.006 1.00 38.35 370 MET A N 1
ATOM 579 C CA . MET A 1 105 ? -6.704 23.075 20.264 1.00 36.80 370 MET A CA 1
ATOM 580 C C . MET A 1 105 ? -6.501 23.415 21.793 1.00 34.10 370 MET A C 1
ATOM 581 O O . MET A 1 105 ? -5.749 24.370 22.158 1.00 29.49 370 MET A O 1
ATOM 586 N N . ARG A 1 106 ? -7.038 22.569 22.661 1.00 34.62 371 ARG A N 1
ATOM 587 C CA . ARG A 1 106 ? -7.088 22.828 24.093 1.00 35.66 371 ARG A CA 1
ATOM 588 C C . ARG A 1 106 ? -5.903 23.533 24.723 1.00 42.30 371 ARG A C 1
ATOM 589 O O . ARG A 1 106 ? -6.076 24.655 25.225 1.00 46.87 371 ARG A O 1
ATOM 597 N N . ASP A 1 107 ? -4.721 22.944 24.704 1.00 42.79 372 ASP A N 1
ATOM 598 C CA . ASP A 1 107 ? -3.581 23.648 25.328 1.00 59.88 372 ASP A CA 1
ATOM 599 C C . ASP A 1 107 ? -2.473 23.952 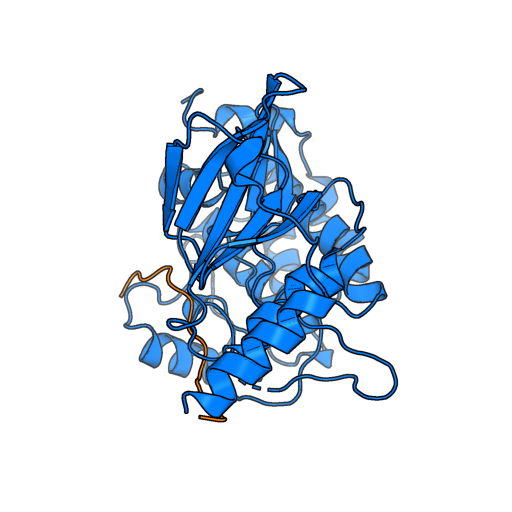24.332 1.00 50.63 372 ASP A C 1
ATOM 600 O O . ASP A 1 107 ? -1.311 23.978 24.637 1.00 45.14 372 ASP A O 1
ATOM 605 N N . TYR A 1 108 ? -2.897 24.204 23.122 1.00 43.78 373 TYR A N 1
ATOM 606 C CA . TYR A 1 108 ? -2.006 24.500 22.054 1.00 46.29 373 TYR A CA 1
ATOM 607 C C . TYR A 1 108 ? -1.333 25.858 22.192 1.00 41.32 373 TYR A C 1
ATOM 608 O O . TYR A 1 108 ? -1.971 26.849 22.398 1.00 43.41 373 TYR A O 1
ATOM 617 N N . GLN A 1 109 ? -0.036 25.868 22.029 1.00 35.85 374 GLN A N 1
ATOM 618 C CA . GLN A 1 109 ? 0.787 27.077 22.099 1.00 50.56 374 GLN A CA 1
ATOM 619 C C . GLN A 1 109 ? 1.665 27.154 20.847 1.00 47.70 374 GLN A C 1
ATOM 620 O O . GLN A 1 109 ? 2.422 26.240 20.558 1.00 48.45 374 GLN A O 1
ATOM 626 N N . HIS A 1 110 ? 1.499 28.202 20.062 1.00 46.64 375 HIS A N 1
ATOM 627 C CA . HIS A 1 110 ? 2.437 28.456 18.953 1.00 44.20 375 HIS A CA 1
ATOM 628 C C . HIS A 1 110 ? 2.301 29.924 18.644 1.00 40.08 375 HIS A C 1
ATOM 629 O O . HIS A 1 110 ? 1.210 30.523 18.700 1.00 37.42 375 HIS A O 1
ATOM 636 N N . GLU A 1 111 ? 3.414 30.535 18.325 1.00 40.59 376 GLU A N 1
ATOM 637 C CA . GLU A 1 111 ? 3.391 31.958 18.137 1.00 41.89 376 GLU A CA 1
ATOM 638 C C . GLU A 1 111 ? 2.531 32.418 16.933 1.00 33.22 376 GLU A C 1
ATOM 639 O O . GLU A 1 111 ? 2.148 33.578 16.855 1.00 41.95 376 GLU A O 1
ATOM 645 N N . ASN A 1 112 ? 2.322 31.538 15.966 1.00 29.59 377 ASN A N 1
ATOM 646 C CA . ASN A 1 112 ? 1.526 31.809 14.749 1.00 30.47 377 ASN A CA 1
ATOM 647 C C . ASN A 1 112 ? 0.147 31.137 14.768 1.00 34.47 377 ASN A C 1
ATOM 648 O O . ASN A 1 112 ? -0.469 30.953 13.745 1.00 30.79 377 ASN A O 1
ATOM 653 N N . VAL A 1 113 ? -0.347 30.806 15.956 1.00 34.92 378 VAL A N 1
ATOM 654 C CA . VAL A 1 113 ? -1.656 30.245 16.075 1.00 34.24 378 VAL A CA 1
ATOM 655 C C . VAL A 1 113 ? -2.407 30.979 17.198 1.00 35.27 378 VAL A C 1
ATOM 656 O O . VAL A 1 113 ? -1.897 31.122 18.317 1.00 33.92 378 VAL A O 1
ATOM 660 N N . VAL A 1 114 ? -3.623 31.416 16.869 1.00 30.37 379 VAL A N 1
ATOM 661 C CA . VAL A 1 114 ? -4.507 32.052 17.821 1.00 33.18 379 VAL A CA 1
ATOM 662 C C . VAL A 1 114 ? -4.702 31.166 19.078 1.00 35.68 379 VAL A C 1
ATOM 663 O O . VAL A 1 114 ? -5.024 30.026 19.013 1.00 29.64 379 VAL A O 1
ATOM 667 N N . GLU A 1 115 ? -4.361 31.694 20.235 1.00 31.69 380 GLU A N 1
ATOM 668 C CA . GLU A 1 115 ? -4.485 30.914 21.472 1.00 31.52 380 GLU A CA 1
ATOM 669 C C . GLU A 1 115 ? -5.952 30.818 21.984 1.00 33.19 380 GLU A C 1
ATOM 670 O O . GLU A 1 115 ? -6.687 31.833 22.043 1.00 27.33 380 GLU A O 1
ATOM 676 N N . MET A 1 116 ? -6.384 29.593 22.316 1.00 28.24 381 MET A N 1
ATOM 677 C CA . MET A 1 116 ? -7.705 29.351 22.907 1.00 31.93 381 MET A CA 1
ATOM 678 C C . MET A 1 116 ? -7.512 29.315 24.392 1.00 31.69 381 MET A C 1
ATOM 679 O O . MET A 1 116 ? -6.603 28.636 24.872 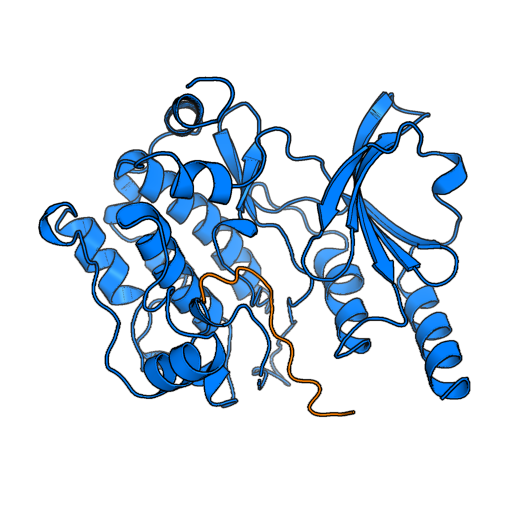1.00 34.14 381 MET A O 1
ATOM 684 N N . TYR A 1 117 ? -8.343 30.055 25.129 1.00 27.06 382 TYR A N 1
ATOM 685 C CA . TYR A 1 117 ? -8.203 30.169 26.564 1.00 29.82 382 TYR A CA 1
ATOM 686 C C . TYR A 1 117 ? -9.127 29.168 27.309 1.00 28.58 382 TYR A C 1
ATOM 687 O O . TYR A 1 117 ? -8.698 28.517 28.201 1.00 36.61 382 TYR A O 1
ATOM 696 N N . ASN A 1 118 ? -10.388 29.068 26.955 1.00 33.45 383 ASN A N 1
ATOM 697 C CA . ASN A 1 118 ? -11.373 28.180 27.638 1.00 31.80 383 ASN A CA 1
ATOM 698 C C . ASN A 1 118 ?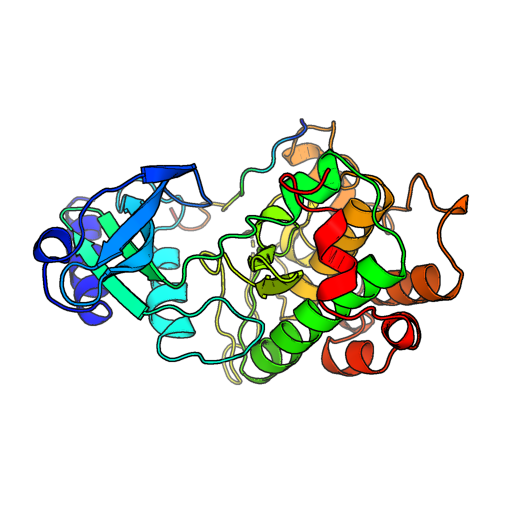 -12.517 27.983 26.702 1.00 28.85 383 ASN A C 1
ATOM 699 O O . ASN A 1 118 ? -12.643 28.752 25.724 1.00 32.43 383 ASN A O 1
ATOM 704 N N . SER A 1 119 ? -13.402 27.037 26.989 1.00 23.62 384 SER A N 1
ATOM 705 C CA . SER A 1 119 ? -14.678 26.924 26.319 1.00 23.21 384 SER A CA 1
ATOM 706 C C . SER A 1 119 ? -15.754 26.578 27.329 1.00 26.59 384 SER A C 1
ATOM 707 O O . SER A 1 119 ? -15.459 26.021 28.381 1.00 30.00 384 SER A O 1
ATOM 710 N N . TYR A 1 120 ? -17.003 26.864 26.988 1.00 24.19 385 TYR A N 1
ATOM 711 C CA . TYR A 1 120 ? -18.078 26.691 27.878 1.00 25.18 385 TYR A CA 1
ATOM 712 C C . TYR A 1 120 ? -19.297 26.378 27.114 1.00 25.57 385 TYR A C 1
ATOM 713 O O . TYR A 1 120 ? -19.380 26.608 25.928 1.00 27.05 385 TYR A O 1
ATOM 722 N N . LEU A 1 121 ? -20.284 25.858 27.828 1.00 25.58 386 LEU A N 1
ATOM 723 C CA . LEU A 1 121 ? -21.605 25.623 27.315 1.00 32.27 386 LEU A CA 1
ATOM 724 C C . LEU A 1 121 ? -22.534 26.640 27.994 1.00 35.26 386 LEU A C 1
ATOM 725 O O . LEU A 1 121 ? -22.602 26.689 29.181 1.00 36.22 386 LEU A O 1
ATOM 730 N N . VAL A 1 122 ? -23.210 27.474 27.224 1.00 33.67 387 VAL A N 1
ATOM 731 C CA . VAL A 1 122 ? -24.069 28.546 27.776 1.00 35.77 387 VAL A CA 1
ATOM 732 C C . VAL A 1 122 ? -25.399 28.371 27.117 1.00 34.89 387 VAL A C 1
ATOM 733 O O . VAL A 1 122 ? -25.538 28.580 25.911 1.00 34.69 387 VAL A O 1
ATOM 737 N N . GLY A 1 123 ? -26.363 27.823 27.845 1.00 41.45 388 GLY A N 1
ATOM 738 C CA . GLY A 1 123 ? -27.652 27.502 27.203 1.00 40.84 388 GLY A CA 1
ATOM 739 C C . GLY A 1 123 ? -27.434 26.493 26.086 1.00 37.71 388 GLY A C 1
ATOM 740 O O . GLY A 1 123 ? -26.787 25.471 26.295 1.00 36.55 388 GLY A O 1
ATOM 741 N N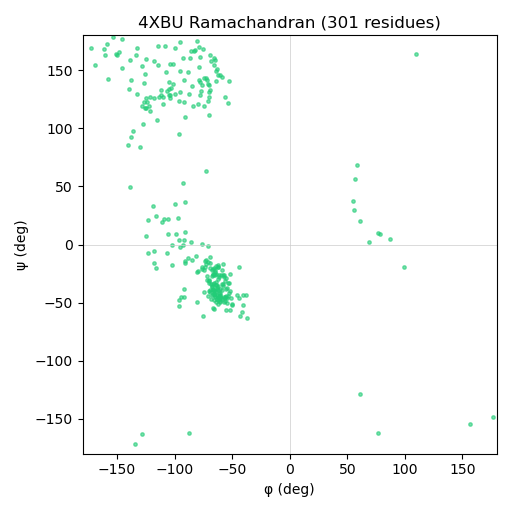 . ASP A 1 124 ? -27.929 26.773 24.894 1.00 38.94 389 ASP A N 1
ATOM 742 C CA . ASP A 1 124 ? -27.643 25.906 23.758 1.00 42.43 389 ASP A CA 1
ATOM 743 C C . ASP A 1 124 ? -26.530 26.477 22.911 1.00 38.51 389 ASP A C 1
ATOM 744 O O . ASP A 1 124 ? -26.546 26.297 21.723 1.00 40.89 389 ASP A O 1
ATOM 749 N N . GLU A 1 125 ? -25.539 27.130 23.517 1.00 35.16 390 GLU A N 1
ATOM 750 C CA . GLU A 1 125 ? -24.441 27.650 22.730 1.00 31.65 390 GLU A CA 1
ATOM 751 C C . GLU A 1 125 ? -23.155 27.151 23.296 1.00 26.40 390 GLU A C 1
ATOM 752 O O . GLU A 1 125 ? -23.001 27.043 24.492 1.00 27.59 390 GLU A O 1
ATOM 758 N N . LEU A 1 126 ? -22.234 26.784 22.415 1.00 26.52 391 LEU A N 1
ATOM 759 C CA . LEU A 1 126 ? -20.853 26.613 22.790 1.00 25.07 391 LEU A CA 1
ATOM 760 C C . LEU A 1 126 ? -20.170 28.008 22.642 1.00 22.71 391 LEU A C 1
ATOM 761 O O . LEU A 1 126 ? -20.206 28.567 21.570 1.00 24.18 391 LEU A O 1
ATOM 766 N N . TRP A 1 127 ? -19.466 28.456 23.661 1.00 23.76 392 TRP A N 1
ATOM 767 C CA . TRP A 1 127 ? -18.646 29.660 23.640 1.00 26.55 392 TRP A CA 1
ATOM 768 C C . TRP A 1 127 ? -17.221 29.226 23.728 1.00 25.56 392 TRP A C 1
ATOM 769 O O . TRP A 1 127 ? -16.857 28.481 24.629 1.00 24.19 392 TRP A O 1
ATOM 780 N N . VAL A 1 128 ? -16.394 29.707 22.818 1.00 21.30 393 VAL A N 1
ATOM 781 C CA . VAL A 1 128 ? -14.947 29.502 22.891 1.00 23.57 393 VAL A CA 1
ATOM 782 C C . VAL A 1 128 ? -14.344 30.850 23.114 1.00 24.00 393 VAL A C 1
ATOM 783 O O . VAL A 1 128 ? -14.610 31.790 22.336 1.00 26.31 393 VAL A O 1
ATOM 787 N N . VAL A 1 129 ? -13.531 30.969 24.145 1.00 23.54 394 VAL A N 1
ATOM 788 C CA . VAL A 1 129 ? -12.901 32.225 24.481 1.00 24.87 394 VAL A CA 1
ATOM 789 C C . VAL A 1 129 ? -11.469 32.156 24.054 1.00 27.32 394 VAL A C 1
ATOM 790 O O . VAL A 1 129 ? -10.745 31.194 24.398 1.00 28.74 394 VAL A O 1
ATOM 794 N N . MET A 1 130 ? -11.022 33.153 23.313 1.00 24.48 395 MET A N 1
ATOM 795 C CA . MET A 1 130 ? -9.664 33.183 22.791 1.00 27.41 395 MET A CA 1
ATOM 796 C C . MET A 1 130 ? -9.014 34.561 22.698 1.00 27.22 395 MET A C 1
ATOM 797 O O . MET A 1 130 ? -9.685 35.579 23.000 1.00 28.70 395 MET A O 1
ATOM 802 N N . GLU A 1 131 ? -7.741 34.591 22.285 1.00 28.35 396 GLU A N 1
ATOM 803 C CA . GLU A 1 131 ? -7.019 35.821 22.163 1.00 33.17 396 GLU A CA 1
ATOM 804 C C . GLU A 1 131 ? -7.642 36.689 21.104 1.00 30.38 396 GLU A C 1
ATOM 805 O O . GLU A 1 131 ? -8.156 36.193 20.138 1.00 26.83 396 GLU A O 1
ATOM 811 N N . PHE A 1 132 ? -7.691 37.980 21.393 1.00 29.38 397 PHE A N 1
ATOM 812 C CA . PHE A 1 132 ? -8.266 38.982 20.489 1.00 27.49 397 PHE A CA 1
ATOM 813 C C . PHE A 1 132 ? -7.120 39.488 19.636 1.00 30.31 397 PHE A C 1
ATOM 814 O O . PHE A 1 132 ? -6.074 39.891 20.199 1.00 28.47 397 PHE A O 1
ATOM 822 N N . LEU A 1 133 ? -7.262 39.354 18.318 1.00 31.14 398 LEU A N 1
ATOM 823 C CA . LEU A 1 133 ? -6.286 39.896 17.339 1.00 32.32 398 LEU A CA 1
ATOM 824 C C . LEU A 1 133 ? -6.715 41.238 16.804 1.00 29.99 398 LEU A C 1
ATOM 825 O O . LEU A 1 133 ? -7.480 41.319 15.905 1.00 30.41 398 LEU A O 1
ATOM 830 N N . GLU A 1 134 ? -6.193 42.281 17.433 1.00 29.72 399 GLU A N 1
ATOM 831 C CA . GLU A 1 134 ? -6.640 43.660 17.184 1.00 37.28 399 GLU A CA 1
ATOM 832 C C . GLU A 1 134 ? -6.434 44.191 15.763 1.00 35.29 399 GLU A C 1
ATOM 833 O O . GLU A 1 134 ? -7.082 45.157 15.378 1.00 37.37 399 GLU A O 1
ATOM 839 N N . GLY A 1 135 ? -5.571 43.539 15.003 1.00 37.50 400 GLY A N 1
ATOM 840 C CA . GLY A 1 135 ? -5.266 43.941 13.608 1.00 36.61 400 GLY A CA 1
ATOM 841 C C . GLY A 1 135 ? -6.274 43.446 12.643 1.00 33.76 400 GLY A C 1
ATOM 842 O O . GLY A 1 135 ? -6.289 43.857 11.506 1.00 32.13 400 GLY A O 1
ATOM 843 N N . GLY A 1 136 ? -7.159 42.568 13.087 1.00 33.29 401 GLY A N 1
ATOM 844 C CA . GLY A 1 136 ? -8.220 42.065 12.223 1.00 32.94 401 GLY A CA 1
ATOM 845 C C . GLY A 1 136 ? -7.680 41.021 11.243 1.00 32.79 401 GLY A C 1
ATOM 846 O O . GLY A 1 136 ? -6.612 40.473 11.439 1.00 33.68 401 GLY A O 1
ATOM 847 N N . ALA A 1 137 ? -8.440 40.762 10.194 1.00 30.49 402 ALA A N 1
ATOM 848 C CA . ALA A 1 137 ? -8.165 39.684 9.276 1.00 31.32 402 ALA A CA 1
ATOM 849 C C . ALA A 1 137 ? -7.498 40.135 7.961 1.00 32.46 402 ALA A C 1
ATOM 850 O O . ALA A 1 137 ? -7.602 41.287 7.518 1.00 36.46 402 ALA A O 1
ATOM 852 N N . LEU A 1 138 ? -6.793 39.213 7.361 1.00 32.92 403 LEU A N 1
ATOM 853 C CA . LEU A 1 138 ? -6.116 39.445 6.077 1.00 30.69 403 LEU A CA 1
ATOM 854 C C . LEU A 1 138 ? -7.060 39.780 4.933 1.00 31.80 403 LEU A C 1
ATOM 855 O O . LEU A 1 138 ? -6.690 40.527 4.017 1.00 34.65 403 LEU A O 1
ATOM 860 N N . THR A 1 139 ? -8.291 39.295 4.999 1.00 33.47 404 THR A N 1
ATOM 861 C CA . THR A 1 139 ? -9.316 39.636 4.001 1.00 36.17 404 THR A CA 1
ATOM 862 C C . THR A 1 139 ? -9.534 41.113 3.752 1.00 35.39 404 THR A C 1
ATOM 863 O O . THR A 1 139 ? -9.631 41.495 2.609 1.00 34.46 404 THR A O 1
ATOM 867 N N . ASP A 1 140 ? -9.542 41.929 4.797 1.00 36.56 405 ASP A N 1
ATOM 868 C CA . ASP A 1 140 ? -9.691 43.373 4.653 1.00 43.28 405 ASP A CA 1
ATOM 869 C C . ASP A 1 140 ? -8.590 44.005 3.777 1.00 45.57 405 ASP A C 1
ATOM 870 O O . ASP A 1 140 ? -8.845 44.921 2.964 1.00 45.27 405 ASP A O 1
ATOM 875 N N . ILE A 1 141 ? -7.381 43.503 3.957 1.00 35.18 406 ILE A N 1
ATOM 876 C CA . ILE A 1 141 ? -6.239 43.923 3.215 1.00 36.82 406 ILE A CA 1
ATOM 877 C C . ILE A 1 141 ? -6.380 43.523 1.757 1.00 41.48 406 ILE A C 1
ATOM 878 O O . ILE A 1 141 ? -6.301 44.351 0.830 1.00 39.76 406 ILE A O 1
ATOM 883 N N . VAL A 1 142 ? -6.606 42.244 1.556 1.00 35.31 407 VAL A N 1
ATOM 884 C CA . VAL A 1 142 ? -6.527 41.634 0.243 1.00 35.43 407 VAL A CA 1
ATOM 885 C C . VAL A 1 142 ? -7.651 42.180 -0.684 1.00 39.96 407 VAL A C 1
ATOM 886 O O . VAL A 1 142 ? -7.500 42.197 -1.885 1.00 39.54 407 VAL A O 1
ATOM 890 N N . THR A 1 143 ? -8.755 42.650 -0.134 1.00 40.75 408 THR A N 1
ATOM 891 C CA . THR A 1 143 ? -9.782 43.213 -0.957 1.00 43.03 408 THR A CA 1
ATOM 892 C C . THR A 1 143 ? -9.632 44.747 -1.162 1.00 39.83 408 THR A C 1
ATOM 893 O O . THR A 1 143 ? -10.248 45.258 -2.017 1.00 41.58 408 THR A O 1
ATOM 897 N N . HIS A 1 144 ? -8.811 45.449 -0.391 1.00 39.61 409 HIS A N 1
ATOM 898 C CA . HIS A 1 144 ? -8.677 46.891 -0.470 1.00 46.27 409 HIS A CA 1
ATOM 899 C C . HIS A 1 144 ? -7.292 47.383 -0.869 1.00 49.68 409 HIS A C 1
ATOM 900 O O . HIS A 1 144 ? -7.126 48.579 -1.069 1.00 53.88 409 HIS A O 1
ATOM 907 N N . THR A 1 145 ? -6.299 46.499 -1.007 1.00 44.86 410 THR A N 1
ATOM 908 C CA . THR A 1 145 ? -4.934 46.940 -1.340 1.00 46.31 410 THR A CA 1
ATOM 909 C C . THR A 1 145 ? -4.189 45.821 -2.050 1.00 49.48 410 THR A C 1
ATOM 910 O O . THR A 1 145 ? -4.698 44.712 -2.238 1.00 52.64 410 THR A O 1
ATOM 914 N N . ARG A 1 146 ? -2.959 46.113 -2.427 1.00 51.12 411 ARG A N 1
ATOM 915 C CA . ARG A 1 146 ? -2.157 45.186 -3.190 1.00 47.83 411 ARG A CA 1
ATOM 916 C C . ARG A 1 146 ? -0.906 44.884 -2.423 1.00 45.66 411 ARG A C 1
ATOM 917 O O . ARG A 1 146 ? -0.083 45.755 -2.229 1.00 48.00 411 ARG A O 1
ATOM 925 N N . MET A 1 147 ? -0.729 43.643 -1.994 1.00 39.43 412 MET A N 1
ATOM 926 C CA . MET A 1 147 ? 0.442 43.338 -1.197 1.00 34.35 412 MET A CA 1
ATOM 927 C C . MET A 1 147 ? 1.595 43.203 -2.153 1.00 32.12 412 MET A C 1
ATOM 928 O O . MET A 1 147 ? 1.406 42.768 -3.267 1.00 34.39 412 MET A O 1
ATOM 933 N N . ASN A 1 148 ? 2.793 43.480 -1.669 1.00 31.96 413 ASN A N 1
ATOM 934 C CA . ASN A 1 148 ? 3.983 43.184 -2.378 1.00 30.24 413 ASN A CA 1
ATOM 935 C C . ASN A 1 148 ? 4.559 41.873 -1.946 1.00 34.20 413 ASN A C 1
ATOM 936 O O . ASN A 1 148 ? 4.090 41.213 -0.952 1.00 29.28 413 ASN A O 1
ATOM 941 N N . GLU A 1 149 ? 5.602 41.465 -2.640 1.00 25.39 414 GLU A N 1
ATOM 942 C CA . GLU A 1 149 ? 6.084 40.072 -2.419 1.00 30.89 414 GLU A CA 1
ATOM 943 C C . GLU A 1 149 ? 6.790 39.848 -1.079 1.00 31.77 414 GLU A C 1
ATOM 944 O O . GLU A 1 149 ? 6.796 38.775 -0.559 1.00 30.35 414 GLU A O 1
ATOM 950 N N . GLU A 1 150 ? 7.435 40.875 -0.579 1.00 35.45 415 GLU A N 1
ATOM 951 C CA . GLU A 1 150 ? 7.967 40.870 0.752 1.00 34.88 415 GLU A CA 1
ATOM 952 C C . GLU A 1 150 ? 6.837 40.557 1.797 1.00 27.24 415 GLU A C 1
ATOM 953 O O . GLU A 1 150 ? 7.018 39.753 2.693 1.00 33.64 415 GLU A O 1
ATOM 959 N N . GLN A 1 151 ? 5.737 41.241 1.670 1.00 29.47 416 GLN A N 1
ATOM 960 C CA . GLN A 1 151 ? 4.575 41.064 2.549 1.00 30.01 416 GLN A CA 1
ATOM 961 C C . GLN A 1 151 ? 3.920 39.716 2.355 1.00 30.11 416 GLN A C 1
ATOM 962 O O . GLN A 1 151 ? 3.586 39.057 3.312 1.00 25.85 416 GLN A O 1
ATOM 968 N N . ILE A 1 152 ? 3.759 39.288 1.105 1.00 27.14 417 ILE A N 1
ATOM 969 C CA . ILE A 1 152 ? 3.277 37.965 0.791 1.00 25.43 417 ILE A CA 1
ATOM 970 C C . ILE A 1 152 ? 4.143 36.852 1.354 1.00 27.38 417 ILE A C 1
ATOM 971 O O . ILE A 1 152 ? 3.620 35.909 1.974 1.00 26.78 417 ILE A O 1
ATOM 976 N N . ALA A 1 153 ? 5.458 36.948 1.188 1.00 26.34 418 ALA A N 1
ATOM 977 C CA . ALA A 1 153 ? 6.324 35.973 1.769 1.00 27.82 418 ALA A CA 1
ATOM 978 C C . ALA A 1 153 ? 6.220 35.956 3.307 1.00 30.50 418 ALA A C 1
ATOM 979 O O . ALA A 1 153 ? 6.345 34.916 3.889 1.00 25.98 418 ALA A O 1
ATOM 981 N N . ALA A 1 154 ? 6.026 37.111 3.943 1.00 32.08 419 ALA A N 1
ATOM 982 C CA . ALA A 1 154 ? 5.933 37.141 5.419 1.00 33.25 419 ALA A CA 1
ATOM 983 C C . ALA A 1 154 ? 4.689 36.404 5.893 1.00 30.39 419 ALA A C 1
ATOM 984 O O . ALA A 1 154 ? 4.775 35.568 6.812 1.00 31.70 419 ALA A O 1
ATOM 986 N N . VAL A 1 155 ? 3.569 36.617 5.202 1.00 28.42 420 VAL A N 1
ATOM 987 C CA . VAL A 1 155 ? 2.366 35.881 5.498 1.00 31.65 420 VAL A CA 1
ATOM 988 C C . VAL A 1 155 ? 2.515 34.411 5.243 1.00 31.91 420 VAL A C 1
ATOM 989 O O . VAL A 1 155 ? 2.145 33.579 6.100 1.00 28.97 420 VAL A O 1
ATOM 993 N N . CYS A 1 156 ? 3.013 34.038 4.068 1.00 25.99 421 CYS A N 1
ATOM 994 C CA . CYS A 1 156 ? 3.217 32.621 3.782 1.00 27.31 421 CYS A CA 1
ATOM 995 C C . CYS A 1 156 ? 4.223 31.922 4.767 1.00 26.27 421 CYS A C 1
ATOM 996 O O . CYS A 1 156 ? 4.016 30.788 5.166 1.00 28.78 421 CYS A O 1
ATOM 999 N N . LEU A 1 157 ? 5.286 32.593 5.162 1.00 29.19 422 LEU A N 1
ATOM 1000 C CA . LEU A 1 157 ? 6.222 32.016 6.148 1.00 29.37 422 LEU A CA 1
ATOM 1001 C C . LEU A 1 157 ? 5.507 31.721 7.516 1.00 32.70 422 LEU A C 1
ATOM 1002 O O . LEU A 1 157 ? 5.583 30.632 8.083 1.00 33.93 422 LEU A O 1
ATOM 1007 N N . ALA A 1 158 ? 4.798 32.716 8.010 1.00 31.78 423 ALA A N 1
ATOM 1008 C CA . ALA A 1 158 ? 4.021 32.590 9.234 1.00 32.78 423 ALA A CA 1
ATOM 1009 C C . ALA A 1 158 ? 3.072 31.463 9.193 1.00 29.65 423 ALA A C 1
ATOM 1010 O O . ALA A 1 158 ? 3.062 30.609 10.105 1.00 31.99 423 ALA A O 1
ATOM 1012 N N . VAL A 1 159 ? 2.288 31.394 8.115 1.00 30.65 424 VAL A N 1
ATOM 1013 C CA . VAL A 1 159 ? 1.286 30.353 7.981 1.00 25.10 424 VAL A CA 1
ATOM 1014 C C . VAL A 1 159 ? 1.924 29.006 7.881 1.00 30.20 424 VAL A C 1
ATOM 1015 O O . VAL A 1 159 ? 1.406 28.016 8.432 1.00 28.59 424 VAL A O 1
ATOM 1019 N N . LEU A 1 160 ? 2.991 28.923 7.100 1.00 29.33 425 LEU A N 1
ATOM 1020 C CA . LEU A 1 160 ? 3.697 27.671 6.971 1.00 31.56 425 LEU A CA 1
ATOM 1021 C C . LEU A 1 160 ? 4.385 27.227 8.258 1.00 28.76 425 LEU A C 1
ATOM 1022 O O . LEU A 1 160 ? 4.485 26.034 8.463 1.00 32.71 425 LEU A O 1
ATOM 1027 N N . GLN A 1 161 ? 4.880 28.145 9.077 1.00 31.88 426 GLN A N 1
ATOM 1028 C CA . GLN A 1 161 ? 5.482 27.753 10.377 1.00 33.02 426 GLN A CA 1
ATOM 1029 C C . GLN A 1 161 ? 4.404 27.105 11.220 1.00 33.74 426 GLN A C 1
ATOM 1030 O O . GLN A 1 161 ? 4.608 25.973 11.726 1.00 39.26 426 GLN A O 1
ATOM 1036 N N . ALA A 1 162 ? 3.254 27.797 11.348 1.00 34.64 427 ALA A N 1
ATOM 1037 C CA . ALA A 1 162 ? 2.016 27.188 11.943 1.00 33.27 427 ALA A CA 1
ATOM 1038 C C . ALA A 1 162 ? 1.628 25.844 11.363 1.00 35.22 427 ALA A C 1
ATOM 1039 O O . ALA A 1 162 ? 1.480 24.864 12.124 1.00 37.09 427 ALA A O 1
ATOM 1041 N N . LEU A 1 163 ? 1.538 25.738 10.035 1.00 35.20 428 LEU A N 1
ATOM 1042 C CA . LEU A 1 163 ? 1.115 24.465 9.434 1.00 34.01 428 LEU A CA 1
ATOM 1043 C C . LEU A 1 163 ? 2.181 23.355 9.582 1.00 33.65 428 LEU A C 1
ATOM 1044 O O . LEU A 1 163 ? 1.802 22.205 9.644 1.00 32.93 428 LEU A O 1
ATOM 1049 N N . SER A 1 164 ? 3.481 23.669 9.618 1.00 32.35 429 SER A N 1
ATOM 1050 C CA . SER A 1 164 ? 4.440 22.551 9.744 1.00 35.10 429 SER A CA 1
ATOM 1051 C C . SER A 1 164 ? 4.186 21.837 11.117 1.00 38.51 429 SER A C 1
ATOM 1052 O O . SER A 1 164 ? 4.038 20.606 11.207 1.00 41.91 429 SER A O 1
ATOM 1055 N N . VAL A 1 165 ? 4.061 22.632 12.168 1.00 35.36 430 VAL A N 1
ATOM 1056 C CA . VAL A 1 165 ? 3.917 22.113 13.534 1.00 37.12 430 VAL A CA 1
ATOM 1057 C C . VAL A 1 165 ? 2.569 21.438 13.668 1.00 37.19 430 VAL A C 1
ATOM 1058 O O . VAL A 1 165 ? 2.469 20.284 14.119 1.00 39.82 430 VAL A O 1
ATOM 1062 N N . LEU A 1 166 ? 1.518 22.106 13.197 1.00 36.60 431 LEU A N 1
ATOM 1063 C CA . LEU A 1 166 ? 0.190 21.441 13.127 1.00 31.49 431 LEU A CA 1
ATOM 1064 C C . LEU A 1 166 ? 0.197 20.140 12.437 1.00 33.22 431 LEU A C 1
ATOM 1065 O O . LEU A 1 166 ? -0.288 19.112 12.983 1.00 37.74 431 LEU A O 1
ATOM 1070 N N . HIS A 1 167 ? 0.659 20.140 11.209 1.00 30.86 432 HIS A N 1
ATOM 1071 C CA . HIS A 1 167 ? 0.641 18.912 10.392 1.00 34.76 432 HIS A CA 1
ATOM 1072 C C . HIS A 1 167 ? 1.532 17.751 10.952 1.00 37.58 432 HIS A C 1
ATOM 1073 O O . HIS A 1 167 ? 1.224 16.603 10.769 1.00 33.68 432 HIS A O 1
ATOM 1080 N N . ALA A 1 168 ? 2.645 18.084 11.601 1.00 42.32 433 ALA A N 1
ATOM 1081 C CA . ALA A 1 168 ? 3.513 17.071 12.232 1.00 44.78 433 ALA A CA 1
ATOM 1082 C C . ALA A 1 168 ? 2.800 16.393 13.405 1.00 47.24 433 ALA A C 1
ATOM 1083 O O . ALA A 1 168 ? 3.174 15.309 13.810 1.00 43.17 433 ALA A O 1
ATOM 1085 N N . GLN A 1 169 ? 1.779 17.006 13.974 1.00 47.13 434 GLN A N 1
ATOM 1086 C CA . GLN A 1 169 ? 1.068 16.299 15.019 1.00 43.04 434 GLN A CA 1
ATOM 1087 C C . GLN A 1 169 ? -0.324 15.863 14.588 1.00 42.95 434 GLN A C 1
ATOM 1088 O O . GLN A 1 169 ? -1.169 15.559 15.437 1.00 40.71 434 GLN A O 1
ATOM 1094 N N . GLY A 1 170 ? -0.542 15.757 13.280 1.00 41.17 435 GLY A N 1
ATOM 1095 C CA . GLY A 1 170 ? -1.802 15.196 12.736 1.00 37.49 435 GLY A CA 1
ATOM 1096 C C . GLY A 1 170 ? -2.978 16.183 12.540 1.00 36.30 435 GLY A C 1
ATOM 1097 O O . GLY A 1 170 ? -4.074 15.780 12.200 1.00 31.83 435 GLY A O 1
ATOM 1098 N N . VAL A 1 171 ? -2.776 17.471 12.771 1.00 33.87 436 VAL A N 1
ATOM 1099 C CA . VAL A 1 171 ? -3.907 18.399 12.703 1.00 31.10 436 VAL A CA 1
ATOM 1100 C C . VAL A 1 171 ? -4.003 19.071 11.337 1.00 37.86 436 VAL A C 1
ATOM 1101 O O . VAL A 1 171 ? -3.036 19.711 10.893 1.00 33.93 436 VAL A O 1
ATOM 1105 N N . ILE A 1 172 ? -5.175 18.916 10.704 1.00 34.58 437 ILE A N 1
ATOM 1106 C CA . ILE A 1 172 ? -5.555 19.556 9.434 1.00 35.07 437 ILE A CA 1
ATOM 1107 C C . ILE A 1 172 ? -6.509 20.707 9.753 1.00 36.91 437 ILE A C 1
ATOM 1108 O O . ILE A 1 172 ? -7.492 20.567 10.532 1.00 38.34 437 ILE A O 1
ATOM 1113 N N . HIS A 1 173 ? -6.278 21.842 9.143 1.00 32.18 438 HIS A N 1
ATOM 1114 C CA . HIS A 1 173 ? -7.081 23.019 9.456 1.00 29.51 438 HIS A CA 1
ATOM 1115 C C . HIS A 1 173 ? -8.399 22.953 8.726 1.00 29.77 438 HIS A C 1
ATOM 1116 O O . HIS A 1 173 ? -9.513 23.135 9.338 1.00 32.43 438 HIS A O 1
ATOM 1123 N N . ARG A 1 174 ? -8.275 22.689 7.426 1.00 26.81 439 ARG A N 1
ATOM 1124 C CA . ARG A 1 174 ? -9.339 22.567 6.440 1.00 27.21 439 ARG A CA 1
ATOM 1125 C C . ARG A 1 174 ? -10.134 23.828 6.032 1.00 27.65 439 ARG A C 1
ATOM 1126 O O . ARG A 1 174 ? -11.035 23.741 5.233 1.00 27.03 439 ARG A O 1
ATOM 1134 N N . ASP A 1 175 ? -9.790 24.987 6.553 1.00 27.76 440 ASP A N 1
ATOM 1135 C CA . ASP A 1 175 ? -10.434 26.199 6.072 1.00 29.91 440 ASP A CA 1
ATOM 1136 C C . ASP A 1 175 ? -9.396 27.330 5.929 1.00 27.35 440 ASP A C 1
ATOM 1137 O O . ASP A 1 175 ? -9.587 28.437 6.439 1.00 27.21 440 ASP A O 1
ATOM 1142 N N . ILE A 1 176 ? -8.271 27.027 5.250 1.00 26.51 441 ILE A N 1
ATOM 1143 C CA . ILE A 1 176 ? -7.262 28.023 4.977 1.00 29.94 441 ILE A CA 1
ATOM 1144 C C . ILE A 1 176 ? -7.792 29.029 3.901 1.00 26.77 441 ILE A C 1
ATOM 1145 O O . ILE A 1 176 ? -8.277 28.627 2.807 1.00 25.30 441 ILE A O 1
ATOM 1150 N N . LYS A 1 177 ? -7.790 30.300 4.257 1.00 30.17 442 LYS A N 1
ATOM 1151 C CA . LYS A 1 177 ? -8.167 31.390 3.316 1.00 29.76 442 LYS A CA 1
ATOM 1152 C C . LYS A 1 177 ? -7.860 32.651 4.041 1.00 28.29 442 LYS A C 1
ATOM 1153 O O . LYS A 1 177 ? -7.593 32.607 5.242 1.00 29.17 442 LYS A O 1
ATOM 1159 N N . SER A 1 178 ? -7.888 33.788 3.356 1.00 25.00 443 SER A N 1
ATOM 1160 C CA . SER A 1 178 ? -7.511 35.013 4.014 1.00 26.42 443 SER A CA 1
ATOM 1161 C C . SER A 1 178 ? -8.384 35.277 5.235 1.00 28.05 443 SER A C 1
ATOM 1162 O O . SER A 1 178 ? -7.935 35.935 6.152 1.00 28.30 443 SER A O 1
ATOM 1165 N N . ASP A 1 179 ? -9.655 34.895 5.206 1.00 28.37 444 ASP A N 1
ATOM 1166 C CA . ASP A 1 179 ? -10.491 35.224 6.386 1.00 31.34 444 ASP A CA 1
ATOM 1167 C C . ASP A 1 179 ? -10.006 34.552 7.662 1.00 35.29 444 ASP A C 1
ATOM 1168 O O . ASP A 1 179 ? -10.312 34.987 8.784 1.00 32.12 444 ASP A O 1
ATOM 1173 N N . SER A 1 180 ? -9.207 33.502 7.510 1.00 33.38 445 SER A N 1
ATOM 1174 C CA . SER A 1 180 ? -8.723 32.763 8.683 1.00 32.44 445 SER A CA 1
ATOM 1175 C C . SER A 1 180 ? -7.419 33.247 9.167 1.00 30.38 445 SER A C 1
ATOM 1176 O O . SER A 1 180 ? -6.895 32.665 10.114 1.00 29.84 445 SER A O 1
ATOM 1179 N N . ILE A 1 181 ? -6.812 34.261 8.523 1.00 28.79 446 ILE A N 1
ATOM 1180 C CA . ILE A 1 181 ? -5.537 34.734 8.967 1.00 26.76 446 ILE A CA 1
ATOM 1181 C C . ILE A 1 181 ? -5.747 36.024 9.696 1.00 30.78 446 ILE A C 1
ATOM 1182 O O . ILE A 1 181 ? -6.290 36.953 9.112 1.00 33.25 446 ILE A O 1
ATOM 1187 N N . LEU A 1 182 ? -5.260 36.142 10.940 1.00 30.98 447 LEU A N 1
ATOM 1188 C CA . LEU A 1 182 ? -5.510 37.358 11.729 1.00 33.15 447 LEU A CA 1
ATOM 1189 C C . LEU A 1 182 ? -4.188 38.045 12.066 1.00 31.64 447 LEU A C 1
ATOM 1190 O O . LEU A 1 182 ? -3.135 37.415 12.050 1.00 31.45 447 LEU A O 1
ATOM 1195 N N . LEU A 1 183 ? -4.254 39.329 12.361 1.00 32.66 448 LEU A N 1
ATOM 1196 C CA . LEU A 1 183 ? -3.077 40.129 12.597 1.00 34.56 448 LEU A CA 1
ATOM 1197 C C . LEU A 1 183 ? -3.106 40.867 13.945 1.00 32.12 448 LEU A C 1
ATOM 1198 O O . LEU A 1 183 ? -4.156 41.321 14.380 1.00 31.31 448 LEU A O 1
ATOM 1203 N N . THR A 1 184 ? -1.940 41.030 14.539 1.00 30.80 449 THR A N 1
ATOM 1204 C CA . THR A 1 184 ? -1.766 41.945 15.645 1.00 37.55 449 THR A CA 1
ATOM 1205 C C . THR A 1 184 ? -1.550 43.343 15.098 1.00 41.25 449 THR A C 1
ATOM 1206 O O . THR A 1 184 ? -1.268 43.492 13.896 1.00 42.61 449 THR A O 1
ATOM 1210 N N . HIS A 1 185 ? -1.655 44.358 15.967 1.00 38.75 450 HIS A N 1
ATOM 1211 C CA . HIS A 1 185 ? -1.378 45.772 15.613 1.00 41.94 450 HIS A CA 1
ATOM 1212 C C . HIS A 1 185 ? -0.002 45.975 14.979 1.00 38.21 450 HIS A C 1
ATOM 1213 O O . HIS A 1 185 ? 0.156 46.871 14.156 1.00 37.87 450 HIS A O 1
ATOM 1220 N N . ASP A 1 186 ? 0.997 45.183 15.387 1.00 38.44 451 ASP A N 1
ATOM 1221 C CA . ASP A 1 186 ? 2.331 45.343 14.861 1.00 42.93 451 ASP A CA 1
ATOM 1222 C C . ASP A 1 186 ? 2.671 44.367 13.701 1.00 44.68 451 ASP A C 1
ATOM 1223 O O . ASP A 1 186 ? 3.845 44.072 13.453 1.00 46.96 451 ASP A O 1
ATOM 1228 N N . GLY A 1 187 ? 1.641 43.865 13.029 1.00 35.38 452 GLY A N 1
ATOM 1229 C CA . GLY A 1 187 ? 1.814 42.994 11.853 1.00 35.35 452 GLY A CA 1
ATOM 1230 C C . GLY A 1 187 ? 2.170 41.545 12.036 1.00 36.01 452 GLY A C 1
ATOM 1231 O O . GLY A 1 187 ? 2.443 40.838 11.053 1.00 35.92 452 GLY A O 1
ATOM 1232 N N . ARG A 1 188 ? 2.136 41.046 13.257 1.00 36.43 453 ARG A N 1
ATOM 1233 C CA . ARG A 1 188 ? 2.342 39.629 13.469 1.00 35.31 453 ARG A CA 1
ATOM 1234 C C . ARG A 1 188 ? 1.094 38.848 13.050 1.00 34.55 453 ARG A C 1
ATOM 1235 O O . ARG A 1 188 ? -0.021 39.321 13.191 1.00 37.45 453 ARG A O 1
ATOM 1243 N N . VAL A 1 189 ? 1.319 37.674 12.475 1.00 29.25 454 VAL A N 1
ATOM 1244 C CA . VAL A 1 189 ? 0.326 36.879 11.786 1.00 32.96 454 VAL A CA 1
ATOM 1245 C C . VAL A 1 189 ? 0.001 35.614 12.510 1.00 32.15 454 VAL A C 1
ATOM 1246 O O . VAL A 1 189 ? 0.884 34.879 12.921 1.00 35.94 454 VAL A O 1
ATOM 1250 N N . LYS A 1 190 ? -1.292 35.342 12.648 1.00 32.07 455 LYS A N 1
ATOM 1251 C CA . LYS A 1 190 ? -1.716 34.112 13.297 1.00 32.15 455 LYS A CA 1
ATOM 1252 C C . LYS A 1 190 ? -2.825 33.492 12.601 1.00 30.75 455 LYS A C 1
ATOM 1253 O O . LYS A 1 190 ? -3.750 34.141 12.185 1.00 34.15 455 LYS A O 1
ATOM 1259 N N . LEU A 1 191 ? -2.760 32.181 12.548 1.00 30.70 456 LEU A N 1
ATOM 1260 C CA . LEU A 1 191 ? -3.823 31.378 12.047 1.00 29.24 456 LEU A CA 1
ATOM 1261 C C . LEU A 1 191 ? -4.957 31.222 13.083 1.00 29.84 456 LEU A C 1
ATOM 1262 O O . LEU A 1 191 ? -4.715 30.908 14.231 1.00 25.48 456 LEU A O 1
ATOM 1267 N N . SER A 1 192 ? -6.187 31.286 12.590 1.00 27.40 457 SER A N 1
ATOM 1268 C CA . SER A 1 192 ? -7.394 31.151 13.357 1.00 32.13 457 SER A CA 1
ATOM 1269 C C . SER A 1 192 ? -8.422 30.220 12.677 1.00 31.87 457 SER A C 1
ATOM 1270 O O . SER A 1 192 ? -8.165 29.614 11.612 1.00 32.02 457 SER A O 1
ATOM 1273 N N . ASP A 1 193 ? -9.628 30.198 13.250 1.00 31.33 458 ASP A N 1
ATOM 1274 C CA . ASP A 1 193 ? -10.812 29.562 12.683 1.00 29.94 458 ASP A CA 1
ATOM 1275 C C . ASP A 1 193 ? -10.573 28.108 12.439 1.00 30.79 458 ASP A C 1
ATOM 1276 O O . ASP A 1 193 ? -10.604 27.562 11.304 1.00 27.92 458 ASP A O 1
ATOM 1281 N N . PHE A 1 194 ? -10.445 27.443 13.581 1.00 36.14 459 PHE A N 1
ATOM 1282 C CA . PHE A 1 194 ? -10.182 26.033 13.653 1.00 32.10 459 PHE A CA 1
ATOM 1283 C C . PHE A 1 194 ? -11.426 25.187 13.711 1.00 32.68 459 PHE A C 1
ATOM 1284 O O . PHE A 1 194 ? -11.352 23.965 13.887 1.00 34.35 459 PHE A O 1
ATOM 1292 N N . GLY A 1 195 ? -12.565 25.808 13.469 1.00 31.97 460 GLY A N 1
ATOM 1293 C CA . GLY A 1 195 ? -13.797 25.112 13.612 1.00 36.10 460 GLY A CA 1
ATOM 1294 C C . GLY A 1 195 ? -13.963 23.865 12.790 1.00 35.97 460 GLY A C 1
ATOM 1295 O O . GLY A 1 195 ? -14.764 22.987 13.132 1.00 35.40 460 GLY A O 1
ATOM 1296 N N . PHE A 1 196 ? -13.273 23.768 11.661 1.00 36.09 461 PHE A N 1
ATOM 1297 C CA . PHE A 1 196 ? -13.417 22.546 10.784 1.00 32.18 461 PHE A CA 1
ATOM 1298 C C . PHE A 1 196 ? -12.193 21.663 10.895 1.00 29.80 461 PHE A C 1
ATOM 1299 O O . PHE A 1 196 ? -12.038 20.720 10.126 1.00 33.77 461 PHE A O 1
ATOM 1307 N N . CYS A 1 197 ? -11.289 21.980 11.847 1.00 35.56 462 CYS A N 1
ATOM 1308 C CA . CYS A 1 197 ? -9.971 21.268 11.922 1.00 33.39 462 CYS A CA 1
ATOM 1309 C C . CYS A 1 197 ? -10.258 19.833 12.283 1.00 34.63 462 CYS A C 1
ATOM 1310 O O . CYS A 1 197 ? -11.373 19.536 12.757 1.00 37.22 462 CYS A O 1
ATOM 1313 N N . ALA A 1 198 ? -9.291 18.945 12.019 1.00 33.85 463 ALA A N 1
ATOM 1314 C CA . ALA A 1 198 ? -9.501 17.478 12.160 1.00 39.00 463 ALA A CA 1
ATOM 1315 C C . ALA A 1 198 ? -8.190 16.894 12.629 1.00 36.02 463 ALA A C 1
ATOM 1316 O O . ALA A 1 198 ? -7.116 17.480 12.382 1.00 36.66 463 ALA A O 1
ATOM 1318 N N . GLN A 1 199 ? -8.257 15.783 13.353 1.00 37.70 464 GLN A N 1
ATOM 1319 C CA . GLN A 1 199 ? -7.062 15.113 13.858 1.00 35.79 464 GLN A CA 1
ATOM 1320 C C . GLN A 1 199 ? -6.917 13.808 13.087 1.00 38.18 464 GLN A C 1
ATOM 1321 O O . GLN A 1 199 ? -7.849 13.057 12.990 1.00 35.52 464 GLN A O 1
ATOM 1327 N N . VAL A 1 200 ? -5.760 13.560 12.485 1.00 36.10 465 VAL A N 1
ATOM 1328 C CA . VAL A 1 200 ? -5.496 12.238 11.902 1.00 38.51 465 VAL A CA 1
ATOM 1329 C C . VAL A 1 200 ? -4.482 11.550 12.765 1.00 40.44 465 VAL A C 1
ATOM 1330 O O . VAL A 1 200 ? -3.914 12.163 13.673 1.00 43.24 465 VAL A O 1
ATOM 1334 N N . SER A 1 201 ? -4.263 10.276 12.501 1.00 41.82 466 SER A N 1
ATOM 1335 C CA . SER A 1 201 ? -3.335 9.491 13.325 1.00 43.60 466 SER A CA 1
ATOM 1336 C C . SER A 1 201 ? -2.891 8.281 12.513 1.00 44.80 466 SER A C 1
ATOM 1337 O O . SER A 1 201 ? -3.415 7.978 11.405 1.00 39.50 466 SER A O 1
ATOM 1340 N N . LYS A 1 202 ? -1.923 7.591 13.103 1.00 49.85 467 LYS A N 1
ATOM 1341 C CA . LYS A 1 202 ? -1.393 6.336 12.578 1.00 54.92 467 LYS A CA 1
ATOM 1342 C C . LYS A 1 202 ? -2.511 5.437 12.055 1.00 49.16 467 LYS A C 1
ATOM 1343 O O . LYS A 1 202 ? -2.555 5.058 10.886 1.00 51.17 467 LYS A O 1
ATOM 1349 N N . GLU A 1 203 ? -3.441 5.128 12.938 1.00 45.76 468 GLU A N 1
ATOM 1350 C CA . GLU A 1 203 ? -4.470 4.164 12.610 1.00 51.08 468 GLU A CA 1
ATOM 1351 C C . GLU A 1 203 ? -5.609 4.759 11.786 1.00 48.67 468 GLU A C 1
ATOM 1352 O O . GLU A 1 203 ? -6.256 3.982 11.067 1.00 43.61 468 GLU A O 1
ATOM 1358 N N . VAL A 1 204 ? -5.843 6.105 11.837 1.00 42.50 469 VAL A N 1
ATOM 1359 C CA . VAL A 1 204 ? -6.848 6.717 10.961 1.00 41.28 469 VAL A CA 1
ATOM 1360 C C . VAL A 1 204 ? -6.171 7.935 10.260 1.00 45.74 469 VAL A C 1
ATOM 1361 O O . VAL A 1 204 ? -6.214 9.098 10.739 1.00 44.47 469 VAL A O 1
ATOM 1365 N N . PRO A 1 205 ? -5.466 7.649 9.174 1.00 45.71 470 PRO A N 1
ATOM 1366 C CA . PRO A 1 205 ? -4.548 8.671 8.765 1.00 45.52 470 PRO A CA 1
ATOM 1367 C C . PRO A 1 205 ? -5.203 9.704 7.814 1.00 44.19 470 PRO A C 1
ATOM 1368 O O . PRO A 1 205 ? -4.613 10.741 7.576 1.00 43.69 470 PRO A O 1
ATOM 1372 N N . ARG A 1 206 ? -6.410 9.415 7.309 1.00 47.11 471 ARG A N 1
ATOM 1373 C CA . ARG A 1 206 ? -7.066 10.214 6.268 1.00 47.79 471 ARG A CA 1
ATOM 1374 C C . ARG A 1 206 ? -8.466 10.558 6.725 1.00 43.49 471 ARG A C 1
ATOM 1375 O O . ARG A 1 206 ? -9.091 9.821 7.529 1.00 39.98 471 ARG A O 1
ATOM 1383 N N . ARG A 1 207 ? -8.959 11.674 6.200 1.00 35.44 472 ARG A N 1
ATOM 1384 C CA . ARG A 1 207 ? -10.334 12.068 6.382 1.00 34.74 472 ARG A CA 1
ATOM 1385 C C . ARG A 1 207 ? -10.967 12.013 5.010 1.00 35.36 472 ARG A C 1
ATOM 1386 O O . ARG A 1 207 ? -10.285 11.856 4.034 1.00 37.32 472 ARG A O 1
ATOM 1394 N N . LYS A 1 208 ? -12.276 12.161 4.931 1.00 41.14 473 LYS A N 1
ATOM 1395 C CA . LYS A 1 208 ? -12.978 12.162 3.640 1.00 39.28 473 LYS A CA 1
ATOM 1396 C C . LYS A 1 208 ? -14.124 13.200 3.577 1.00 34.98 473 LYS A C 1
ATOM 1397 O O . LYS A 1 208 ? -14.864 13.232 2.616 1.00 39.96 473 LYS A O 1
ATOM 141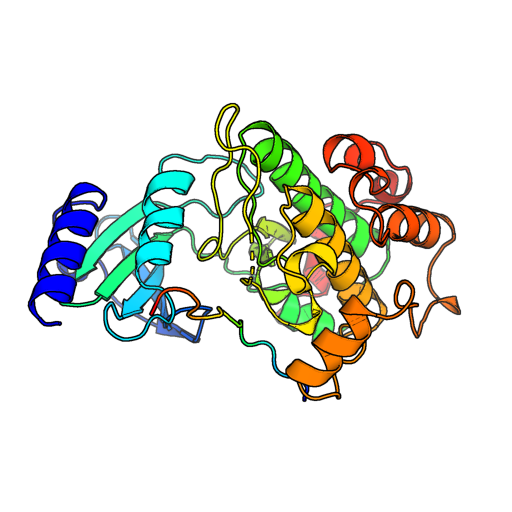3 N N . LEU A 1 210 ? -16.411 16.475 3.159 1.00 39.32 475 LEU A N 1
ATOM 1414 C CA . LEU A 1 210 ? -16.597 17.691 2.343 1.00 38.17 475 LEU A CA 1
ATOM 1415 C C . LEU A 1 210 ? -16.896 18.845 3.274 1.00 34.26 475 LEU A C 1
ATOM 1416 O O . LEU A 1 210 ? -18.042 19.090 3.736 1.00 34.65 475 LEU A O 1
ATOM 1421 N N . VAL A 1 211 ? -15.808 19.492 3.609 1.00 31.13 476 VAL A N 1
ATOM 1422 C CA . VAL A 1 211 ? -15.704 20.560 4.569 1.00 35.39 476 VAL A CA 1
ATOM 1423 C C . VAL A 1 211 ? -14.723 21.621 3.978 1.00 38.11 476 VAL A C 1
ATOM 1424 O O . VAL A 1 211 ? -13.653 21.253 3.477 1.00 36.53 476 VAL A O 1
ATOM 1428 N N . GLY A 1 212 ? -15.079 22.895 4.027 1.00 42.59 477 GLY A N 1
ATOM 1429 C CA . GLY A 1 212 ? -14.158 23.973 3.629 1.00 46.30 477 GLY A CA 1
ATOM 1430 C C . GLY A 1 212 ? -14.914 25.217 3.218 1.00 49.79 477 GLY A C 1
ATOM 1431 O O . GLY A 1 212 ? -16.064 25.455 3.700 1.00 46.02 477 GLY A O 1
ATOM 143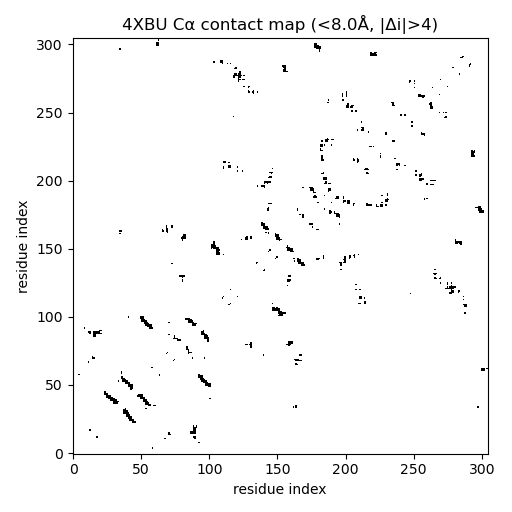2 N N . THR A 1 213 ? -14.275 26.033 2.371 1.00 39.87 478 THR A N 1
ATOM 1433 C CA . THR A 1 213 ? -14.987 27.144 1.729 1.00 36.00 478 THR A CA 1
ATOM 1434 C C . THR A 1 213 ? -14.810 26.941 0.229 1.00 41.07 478 THR A C 1
ATOM 1435 O O . THR A 1 213 ? -13.681 26.815 -0.263 1.00 40.20 478 THR A O 1
ATOM 1439 N N . PRO A 1 214 ? -15.922 26.831 -0.508 1.00 39.90 479 PRO A N 1
ATOM 1440 C CA . PRO A 1 214 ? -15.856 26.243 -1.868 1.00 37.68 479 PRO A CA 1
ATOM 1441 C C . PRO A 1 214 ? -14.628 26.626 -2.787 1.00 41.00 479 PRO A C 1
ATOM 1442 O O . PRO A 1 214 ? -13.917 25.713 -3.303 1.00 35.33 479 PRO A O 1
ATOM 1446 N N . TYR A 1 215 ? -14.360 27.931 -2.959 1.00 34.08 480 TYR A N 1
ATOM 1447 C CA . TYR A 1 215 ? -13.344 28.342 -3.945 1.00 37.56 480 TYR A CA 1
ATOM 1448 C C . TYR A 1 215 ? -11.918 27.976 -3.487 1.00 36.53 480 TYR A C 1
ATOM 1449 O O . TYR A 1 215 ? -10.987 27.997 -4.289 1.00 37.67 480 TYR A O 1
ATOM 1458 N N . TRP A 1 216 ? -11.729 27.649 -2.200 1.00 34.41 481 TRP A N 1
ATOM 1459 C CA . TRP A 1 216 ? -10.383 27.323 -1.650 1.00 30.97 481 TRP A CA 1
ATOM 1460 C C . TRP A 1 216 ? -10.144 25.835 -1.464 1.00 30.89 481 TRP A C 1
ATOM 1461 O O . TRP A 1 216 ? -9.061 25.400 -1.026 1.00 32.52 481 TRP A O 1
ATOM 1472 N N . MET A 1 217 ? -11.137 25.026 -1.790 1.00 35.33 482 MET A N 1
ATOM 1473 C CA . MET A 1 217 ? -11.046 23.583 -1.508 1.00 32.17 482 MET A CA 1
ATOM 1474 C C . MET A 1 217 ? -10.158 22.851 -2.456 1.00 32.36 482 MET A C 1
ATOM 1475 O O . MET A 1 217 ? -10.253 23.015 -3.645 1.00 32.48 482 MET A O 1
ATOM 1480 N N . ALA A 1 218 ? -9.351 21.946 -1.912 1.00 33.67 483 ALA A N 1
ATOM 1481 C CA . ALA A 1 218 ? -8.555 21.066 -2.745 1.00 36.08 483 ALA A CA 1
ATOM 1482 C C . ALA A 1 218 ? -9.453 20.133 -3.586 1.00 42.83 483 ALA A C 1
ATOM 1483 O O . ALA A 1 218 ? -10.558 19.773 -3.165 1.00 40.13 483 ALA A O 1
ATOM 1485 N N . PRO A 1 219 ? -8.981 19.753 -4.762 1.00 40.72 484 PRO A N 1
ATOM 1486 C CA . PRO A 1 219 ? -9.818 18.976 -5.621 1.00 48.17 484 PRO A CA 1
ATOM 1487 C C . PRO A 1 219 ? -10.031 17.555 -5.048 1.00 44.08 484 PRO A C 1
ATOM 1488 O O . PRO A 1 219 ? -11.154 17.097 -5.027 1.00 43.94 484 PRO A O 1
ATOM 1492 N N . GLU A 1 220 ? -9.005 16.928 -4.500 1.00 45.25 485 GLU A N 1
ATOM 1493 C CA . GLU A 1 220 ? -9.239 15.644 -3.818 1.00 43.31 485 GLU A CA 1
ATOM 1494 C C . GLU A 1 220 ? -10.300 15.718 -2.701 1.00 44.87 485 GLU A C 1
ATOM 1495 O O . GLU A 1 220 ? -11.100 14.807 -2.585 1.00 53.66 485 GLU A O 1
ATOM 1501 N N . LEU A 1 221 ? -10.343 16.813 -1.924 1.00 42.58 486 LEU A N 1
ATOM 1502 C CA . LEU A 1 221 ? -11.391 17.045 -0.916 1.00 44.21 486 LEU A CA 1
ATOM 1503 C C . LEU A 1 221 ? -12.777 17.295 -1.496 1.00 47.27 486 LEU A C 1
ATOM 1504 O O . LEU A 1 221 ? -13.804 16.903 -0.893 1.00 45.58 486 LEU A O 1
ATOM 1509 N N . ILE A 1 222 ? -12.810 17.948 -2.647 1.00 47.30 487 ILE A N 1
ATOM 1510 C CA . ILE A 1 222 ? -14.057 18.142 -3.368 1.00 48.64 487 ILE A CA 1
ATOM 1511 C C . ILE A 1 222 ? -14.582 16.772 -3.753 1.00 45.68 487 ILE A C 1
ATOM 1512 O O . ILE A 1 222 ? -15.747 16.475 -3.532 1.00 48.93 487 ILE A O 1
ATOM 1517 N N . SER A 1 223 ? -13.722 15.938 -4.308 1.00 55.48 488 SER A N 1
ATOM 1518 C CA . SER A 1 223 ? -14.114 14.567 -4.666 1.00 60.11 488 SER A CA 1
ATOM 1519 C C . SER A 1 223 ? -14.332 13.615 -3.466 1.00 56.15 488 SER A C 1
ATOM 1520 O O . SER A 1 223 ? -14.653 12.453 -3.635 1.00 48.56 488 SER A O 1
ATOM 1523 N N . ARG A 1 224 ? -14.133 14.100 -2.241 1.00 58.22 489 ARG A N 1
ATOM 1524 C CA . ARG A 1 224 ? -14.329 13.249 -1.064 1.00 57.30 489 ARG A CA 1
ATOM 1525 C C . ARG A 1 224 ? -13.506 11.965 -1.120 1.00 53.59 489 ARG A C 1
ATOM 1526 O O . ARG A 1 224 ? -14.014 10.901 -0.741 1.00 45.47 489 ARG A O 1
ATOM 1534 N N . LEU A 1 225 ? -12.271 12.054 -1.649 1.00 50.58 490 LEU A N 1
ATOM 1535 C CA . LEU A 1 225 ? -11.322 10.958 -1.592 1.00 46.82 490 LEU A CA 1
ATOM 1536 C C . LEU A 1 225 ? -10.577 11.055 -0.282 1.00 49.02 490 LEU A C 1
ATOM 1537 O O . LEU A 1 225 ? -10.564 12.109 0.346 1.00 44.84 490 LEU A O 1
ATOM 1542 N N . PRO A 1 226 ? -9.952 9.962 0.153 1.00 44.13 491 PRO A N 1
ATOM 1543 C CA . PRO A 1 226 ? -9.234 10.151 1.405 1.00 44.15 491 PRO A CA 1
ATOM 1544 C C . PRO A 1 226 ? -8.192 11.256 1.221 1.00 42.99 491 PRO A C 1
ATOM 1545 O O . PRO A 1 226 ? -7.634 11.356 0.151 1.00 42.02 491 PRO A O 1
ATOM 1549 N N . TYR A 1 227 ? -7.948 12.080 2.242 1.00 37.03 492 TYR A N 1
ATOM 1550 C CA . TYR A 1 227 ? -6.958 13.159 2.096 1.00 36.90 492 TYR A CA 1
ATOM 1551 C C . TYR A 1 227 ? -6.303 13.426 3.420 1.00 38.52 492 TYR A C 1
ATOM 1552 O O . TYR A 1 227 ? -6.780 12.991 4.502 1.00 34.04 492 TYR A O 1
ATOM 1561 N N . GLY A 1 228 ? -5.209 14.152 3.360 1.00 35.96 493 GLY A N 1
ATOM 1562 C CA . GLY A 1 228 ? -4.399 14.391 4.520 1.00 35.66 493 GLY A CA 1
ATOM 1563 C C . GLY A 1 228 ? -4.179 15.873 4.620 1.00 34.99 493 GLY A C 1
ATOM 1564 O O . GLY A 1 228 ? -4.927 16.644 4.006 1.00 33.33 493 GLY A O 1
ATOM 1565 N N . PRO A 1 229 ? -3.175 16.268 5.407 1.00 32.09 494 PRO A N 1
ATOM 1566 C CA . PRO A 1 229 ? -2.640 17.615 5.515 1.00 36.96 494 PRO A CA 1
ATOM 1567 C C . PRO A 1 229 ? -2.399 18.397 4.219 1.00 34.40 494 PRO A C 1
ATOM 1568 O O . PRO A 1 229 ? -2.372 19.644 4.280 1.00 35.12 494 PRO A O 1
ATOM 1572 N N . GLU A 1 230 ? -2.306 17.695 3.094 1.00 33.82 495 GLU A N 1
ATOM 1573 C CA . GLU A 1 230 ? -2.028 18.254 1.785 1.00 37.60 495 GLU A CA 1
ATOM 1574 C C . GLU A 1 230 ? -3.107 19.209 1.403 1.00 43.80 495 GLU A C 1
ATOM 1575 O O . GLU A 1 230 ? -2.881 20.085 0.542 1.00 37.51 495 GLU A O 1
ATOM 1581 N N . VAL A 1 231 ? -4.316 19.002 1.949 1.00 35.34 496 VAL A N 1
ATOM 1582 C CA . VAL A 1 231 ? -5.394 19.844 1.500 1.00 34.71 496 VAL A CA 1
ATOM 1583 C C . VAL A 1 231 ? -5.159 21.282 1.850 1.00 29.51 496 VAL A C 1
ATOM 1584 O O . VAL A 1 231 ? -5.580 22.123 1.051 1.00 30.07 496 VAL A O 1
ATOM 1588 N N . ASP A 1 232 ? -4.525 21.550 3.021 1.00 28.38 497 ASP A N 1
ATOM 1589 C CA . ASP A 1 232 ? -4.272 22.902 3.508 1.00 28.73 497 ASP A CA 1
ATOM 1590 C C . ASP A 1 232 ? -3.188 23.593 2.606 1.00 33.31 497 ASP A C 1
ATOM 1591 O O . ASP A 1 232 ? -3.171 24.807 2.459 1.00 29.42 497 ASP A O 1
ATOM 1596 N N . ILE A 1 233 ? -2.245 22.811 2.099 1.00 33.69 498 ILE A N 1
ATOM 1597 C CA . ILE A 1 233 ? -1.271 23.335 1.130 1.00 32.17 498 ILE A CA 1
ATOM 1598 C C . ILE A 1 233 ? -1.953 23.853 -0.144 1.00 32.69 498 ILE A C 1
ATOM 1599 O O . ILE A 1 233 ? -1.644 24.936 -0.616 1.00 31.51 498 ILE A O 1
ATOM 1604 N N . TRP A 1 234 ? -2.906 23.119 -0.687 1.00 32.12 499 TRP A N 1
ATOM 1605 C CA . TRP A 1 234 ? -3.632 23.651 -1.824 1.00 29.06 499 TRP A CA 1
ATOM 1606 C C . TRP A 1 234 ? -4.415 24.908 -1.475 1.00 32.27 499 TRP A C 1
ATOM 1607 O O . TRP A 1 234 ? -4.447 25.896 -2.250 1.00 31.42 499 TRP A O 1
ATOM 1618 N N . SER A 1 235 ? -5.095 24.912 -0.321 1.00 27.40 500 SER A N 1
ATOM 1619 C CA . SER A 1 235 ? -5.876 26.072 0.017 1.00 27.16 500 SER A CA 1
ATOM 1620 C C . SER A 1 235 ? -4.958 27.267 0.190 1.00 25.54 500 SER A C 1
ATOM 1621 O O . SER A 1 235 ? -5.327 28.344 -0.137 1.00 28.09 500 SER A O 1
ATOM 1624 N N . LEU A 1 236 ? -3.759 27.052 0.701 1.00 28.27 501 LEU A N 1
ATOM 1625 C CA . LEU A 1 236 ? -2.790 28.101 0.870 1.00 27.78 501 LEU A CA 1
ATOM 1626 C C . LEU A 1 236 ? -2.452 28.721 -0.486 1.00 24.41 501 LEU A C 1
ATOM 1627 O O . LEU A 1 236 ? -2.281 29.961 -0.604 1.00 25.00 501 LEU A O 1
ATOM 1632 N N . GLY A 1 237 ? -2.298 27.873 -1.495 1.00 27.36 502 GLY A N 1
ATOM 1633 C CA . GLY A 1 237 ? -2.134 28.306 -2.926 1.00 25.80 502 GLY A CA 1
ATOM 1634 C C . GLY A 1 237 ? -3.190 29.259 -3.367 1.00 30.90 502 GLY A C 1
ATOM 1635 O O . GLY A 1 237 ? -2.927 30.312 -3.979 1.00 27.25 502 GLY A O 1
ATOM 1636 N N . ILE A 1 238 ? -4.434 28.916 -3.021 1.00 27.74 503 ILE A N 1
ATOM 1637 C CA . ILE A 1 238 ? -5.545 29.756 -3.436 1.00 26.35 503 ILE A CA 1
ATOM 1638 C C . ILE A 1 238 ? -5.457 31.054 -2.716 1.00 26.78 503 ILE A C 1
ATOM 1639 O O . ILE A 1 238 ? -5.717 32.099 -3.314 1.00 26.02 503 ILE A O 1
ATOM 1644 N N . MET A 1 239 ? -5.020 31.029 -1.462 1.00 23.07 504 MET A N 1
ATOM 1645 C CA . MET A 1 239 ? -4.860 32.261 -0.685 1.00 25.89 504 MET A CA 1
ATOM 1646 C C . MET A 1 239 ? -3.729 33.128 -1.247 1.00 26.19 504 MET A C 1
ATOM 1647 O O . MET A 1 239 ? -3.805 34.333 -1.226 1.00 26.43 504 MET A O 1
ATOM 1652 N N . VAL A 1 240 ? -2.679 32.487 -1.719 1.00 27.65 505 VAL A N 1
ATOM 1653 C CA . VAL A 1 240 ? -1.669 33.209 -2.502 1.00 30.56 505 VAL A CA 1
ATOM 1654 C C . VAL A 1 240 ? -2.263 33.919 -3.728 1.00 28.41 505 VAL A C 1
ATOM 1655 O O . VAL A 1 240 ? -2.046 35.126 -3.902 1.00 31.36 505 VAL A O 1
ATOM 1659 N N . ILE A 1 241 ? -3.115 33.236 -4.485 1.00 29.72 506 ILE A N 1
ATOM 1660 C CA . ILE A 1 241 ? -3.928 33.884 -5.543 1.00 28.14 506 ILE A CA 1
ATOM 1661 C C . ILE A 1 241 ? -4.731 35.012 -4.990 1.00 32.63 506 ILE A C 1
ATOM 1662 O O . ILE A 1 241 ? -4.748 36.112 -5.558 1.00 31.30 506 ILE A O 1
ATOM 1667 N N . GLU A 1 242 ? -5.370 34.836 -3.844 1.00 28.29 507 GLU A N 1
ATOM 1668 C CA . GLU A 1 242 ? -6.004 36.000 -3.274 1.00 25.87 507 GLU A CA 1
ATOM 1669 C C . GLU A 1 242 ? -5.038 37.200 -3.091 1.00 28.45 507 GLU A C 1
ATOM 1670 O O . GLU A 1 242 ? -5.423 38.380 -3.227 1.00 27.02 507 GLU A O 1
ATOM 1676 N N . MET A 1 243 ? -3.874 36.925 -2.564 1.00 25.22 508 MET A N 1
ATOM 1677 C CA . MET A 1 243 ? -2.977 38.018 -2.251 1.00 28.32 508 MET A CA 1
ATOM 1678 C C . MET A 1 243 ? -2.468 38.760 -3.511 1.00 27.45 508 MET A C 1
ATOM 1679 O O . MET A 1 243 ? -2.067 39.923 -3.421 1.00 32.05 508 MET A O 1
ATOM 1684 N N . VAL A 1 244 ? -2.438 38.073 -4.635 1.00 28.67 509 VAL A N 1
ATOM 1685 C CA . VAL A 1 244 ? -1.890 38.627 -5.880 1.00 32.66 509 VAL A CA 1
ATOM 1686 C C . VAL A 1 244 ? -2.993 39.285 -6.685 1.00 37.12 509 VAL A C 1
ATOM 1687 O O . VAL A 1 244 ? -2.790 40.385 -7.183 1.00 35.96 509 VAL A O 1
ATOM 1691 N N . ASP A 1 245 ? -4.139 38.601 -6.799 1.00 34.57 510 ASP A N 1
ATOM 1692 C CA . ASP A 1 245 ? -5.271 39.001 -7.670 1.00 30.87 510 ASP A CA 1
ATOM 1693 C C . ASP A 1 245 ? -6.373 39.624 -6.899 1.00 35.28 510 ASP A C 1
ATOM 1694 O O . ASP A 1 245 ? -7.218 40.236 -7.486 1.00 38.39 510 ASP A O 1
ATOM 1699 N N . GLY A 1 246 ? -6.457 39.464 -5.576 1.00 35.35 511 GLY A N 1
ATOM 1700 C CA . GLY A 1 246 ? -7.582 40.047 -4.877 1.00 29.95 511 GLY A CA 1
ATOM 1701 C C . GLY A 1 246 ? -8.730 39.062 -4.565 1.00 31.28 511 GLY A C 1
ATOM 1702 O O . GLY A 1 246 ? -9.558 39.314 -3.691 1.00 32.33 511 GLY A O 1
ATOM 1703 N N . GLU A 1 247 ? -8.779 37.956 -5.260 1.00 32.57 512 GLU A N 1
ATOM 1704 C CA . GLU A 1 247 ? -9.849 37.060 -5.068 1.00 32.62 512 GLU A CA 1
ATOM 1705 C C . GLU A 1 247 ? -9.444 35.720 -5.590 1.00 30.47 512 GLU A C 1
ATOM 1706 O O . GLU A 1 247 ? -8.493 35.589 -6.378 1.00 33.96 512 GLU A O 1
ATOM 1712 N N . PRO A 1 248 ? -10.174 34.665 -5.189 1.00 29.06 513 PRO A N 1
ATOM 1713 C CA . PRO A 1 248 ? -9.746 33.364 -5.639 1.00 30.54 513 PRO A CA 1
ATOM 1714 C C . PRO A 1 248 ? -10.264 33.110 -7.027 1.00 33.03 513 PRO A C 1
ATOM 1715 O O . PRO A 1 248 ? -11.171 33.806 -7.471 1.00 34.35 513 PRO A O 1
ATOM 1719 N N . PRO A 1 249 ? -9.754 32.073 -7.688 1.00 34.13 514 PRO A N 1
ATOM 1720 C CA . PRO A 1 249 ? -10.248 31.800 -9.012 1.00 38.54 514 PRO A CA 1
ATOM 1721 C C . PRO A 1 249 ? -11.710 31.442 -8.982 1.00 41.80 514 PRO A C 1
ATOM 1722 O O . PRO A 1 249 ? -12.209 30.955 -7.973 1.00 34.87 514 PRO A O 1
ATOM 1726 N N . TYR A 1 250 ? -12.382 31.752 -10.080 1.00 40.20 515 TYR A N 1
ATOM 1727 C CA . TYR A 1 250 ? -13.792 31.483 -10.289 1.00 39.96 515 TYR A CA 1
ATOM 1728 C C . TYR A 1 250 ? -14.706 32.035 -9.283 1.00 41.09 515 TYR A C 1
ATOM 1729 O O . TYR A 1 250 ? -15.797 31.494 -9.099 1.00 48.08 515 TYR A O 1
ATOM 1738 N N . PHE A 1 251 ? -14.343 33.145 -8.683 1.00 40.09 516 PHE A N 1
ATOM 1739 C CA . PHE A 1 251 ? -15.098 33.671 -7.598 1.00 39.07 516 PHE A CA 1
ATOM 1740 C C . PHE A 1 251 ? -16.481 34.183 -7.971 1.00 46.55 516 PHE A C 1
ATOM 1741 O O . PHE A 1 251 ? -17.361 34.316 -7.101 1.00 46.98 516 PHE A O 1
ATOM 1749 N N . ASN A 1 252 ? -16.647 34.601 -9.210 1.00 50.23 517 ASN A N 1
ATOM 1750 C CA . ASN A 1 252 ? -17.964 35.126 -9.643 1.00 51.53 517 ASN A CA 1
ATOM 1751 C C . ASN A 1 252 ? -18.954 34.031 -9.971 1.00 52.07 517 ASN A C 1
ATOM 1752 O O . ASN A 1 252 ? -20.150 34.260 -9.897 1.00 54.41 517 ASN A O 1
ATOM 1757 N N . GLU A 1 253 ? -18.448 32.845 -10.290 1.00 54.87 518 GLU A N 1
ATOM 1758 C CA . GLU A 1 253 ? -19.287 31.658 -10.451 1.00 55.11 518 GLU A CA 1
ATOM 1759 C C . GLU A 1 253 ? -19.985 31.308 -9.149 1.00 60.68 518 GLU A C 1
ATOM 1760 O O . GLU A 1 253 ? -19.393 31.463 -8.066 1.00 57.72 518 GLU A O 1
ATOM 1766 N N . PRO A 1 254 ? -21.227 30.784 -9.238 1.00 59.29 519 PRO A N 1
ATOM 1767 C CA . PRO A 1 254 ? -21.815 30.259 -8.015 1.00 51.87 519 PRO A CA 1
ATOM 1768 C C . PRO A 1 254 ? -20.982 29.117 -7.419 1.00 44.43 519 PRO A C 1
ATOM 1769 O O . PRO A 1 254 ? -20.390 28.305 -8.162 1.00 44.98 519 PRO A O 1
ATOM 1773 N N . PRO A 1 255 ? -20.961 29.038 -6.081 1.00 44.20 520 PRO A N 1
ATOM 1774 C CA . PRO A 1 255 ? -20.088 28.125 -5.330 1.00 48.24 520 PRO A CA 1
ATOM 1775 C C . PRO A 1 255 ? -20.018 26.719 -5.895 1.00 46.61 520 PRO A C 1
ATOM 1776 O O . PRO A 1 255 ? -18.934 26.171 -6.108 1.00 44.67 520 PRO A O 1
ATOM 1780 N N . LEU A 1 256 ? -21.177 26.170 -6.230 1.00 54.72 521 LEU A N 1
ATOM 1781 C CA . LEU A 1 256 ? -21.268 24.779 -6.657 1.00 53.36 521 LEU A CA 1
ATOM 1782 C C . LEU A 1 256 ? -20.675 24.510 -8.009 1.00 49.41 521 LEU A C 1
ATOM 1783 O O . LEU A 1 256 ? -20.041 23.486 -8.196 1.00 46.90 521 LEU A O 1
ATOM 1788 N N . LYS A 1 257 ? -20.870 25.411 -8.961 1.00 53.11 522 LYS A N 1
ATOM 1789 C CA . LYS A 1 257 ? -20.193 25.217 -10.252 1.00 62.55 522 LYS A CA 1
ATOM 1790 C C . LYS A 1 257 ? -18.708 25.447 -10.129 1.00 52.94 522 LYS A C 1
ATOM 1791 O O . LYS A 1 257 ? -17.911 24.649 -10.622 1.00 56.17 522 LYS A O 1
ATOM 1797 N N . ALA A 1 258 ? -18.340 26.516 -9.433 1.00 50.17 523 ALA A N 1
ATOM 1798 C CA . ALA A 1 258 ? -16.931 26.742 -9.127 1.00 45.38 523 ALA A CA 1
ATOM 1799 C C . ALA A 1 258 ? -16.285 25.453 -8.627 1.00 43.08 523 ALA A C 1
ATOM 1800 O O . ALA A 1 258 ? -15.223 25.078 -9.097 1.00 47.36 523 ALA A O 1
ATOM 1802 N N . MET A 1 259 ? -16.973 24.716 -7.738 1.00 49.26 524 MET A N 1
ATOM 1803 C CA . MET A 1 259 ? -16.392 23.487 -7.172 1.00 48.64 524 MET A CA 1
ATOM 1804 C C . MET A 1 259 ? -16.222 22.441 -8.206 1.00 46.57 524 MET A C 1
ATOM 1805 O O . MET A 1 259 ? -15.242 21.710 -8.188 1.00 46.00 524 MET A O 1
ATOM 1810 N N . LYS A 1 260 ? -17.186 22.364 -9.114 1.00 57.69 525 LYS A N 1
ATOM 1811 C CA . LYS A 1 260 ? -17.114 21.440 -10.252 1.00 63.49 525 LYS A CA 1
ATOM 1812 C C . LYS A 1 260 ? -15.854 21.749 -11.119 1.00 58.52 525 LYS A C 1
ATOM 1813 O O . LYS A 1 260 ? -15.055 20.840 -11.479 1.00 55.77 525 LYS A O 1
ATOM 1819 N N . MET A 1 261 ? -15.636 23.031 -11.396 1.00 53.12 526 MET A N 1
ATOM 1820 C CA . MET A 1 261 ? -14.461 23.430 -12.195 1.00 50.71 526 MET A CA 1
ATOM 1821 C C . MET A 1 261 ? -13.146 23.049 -11.517 1.00 51.36 526 MET A C 1
ATOM 1822 O O . MET A 1 261 ? -12.272 22.451 -12.145 1.00 54.49 526 MET A O 1
ATOM 1827 N N . ILE A 1 262 ? -13.025 23.353 -10.222 1.00 46.54 527 ILE A N 1
ATOM 1828 C CA . ILE A 1 262 ? -11.813 23.025 -9.485 1.00 48.22 527 ILE A CA 1
ATOM 1829 C C . ILE A 1 262 ? -11.520 21.533 -9.563 1.00 50.74 527 ILE A C 1
ATOM 1830 O O . ILE A 1 262 ? -10.376 21.103 -9.855 1.00 50.06 527 ILE A O 1
ATOM 1835 N N . ARG A 1 263 ? -12.550 20.732 -9.274 1.00 52.48 528 ARG A N 1
ATOM 1836 C CA . ARG A 1 263 ? -12.426 19.272 -9.384 1.00 57.19 528 ARG A CA 1
ATOM 1837 C C . ARG A 1 263 ? -11.922 18.843 -10.772 1.00 57.17 528 ARG A C 1
ATOM 1838 O O . ARG A 1 263 ? -11.033 17.990 -10.868 1.00 56.41 528 ARG A O 1
ATOM 1846 N N . ASP A 1 264 ? -12.460 19.441 -11.837 1.00 54.78 529 ASP A N 1
ATOM 1847 C CA . ASP A 1 264 ? -12.215 18.930 -13.190 1.00 60.92 529 ASP A CA 1
ATOM 1848 C C . ASP A 1 264 ? -10.998 19.550 -13.921 1.00 70.07 529 ASP A C 1
ATOM 1849 O O . ASP A 1 264 ? -10.268 18.831 -14.631 1.00 64.75 529 ASP A O 1
ATOM 1854 N N . ASN A 1 265 ? -10.761 20.854 -13.755 1.00 66.08 530 ASN A N 1
ATOM 1855 C CA . ASN A 1 265 ? -9.728 21.553 -14.577 1.00 62.65 530 ASN A CA 1
ATOM 1856 C C . ASN A 1 265 ? -8.293 21.376 -14.122 1.00 54.26 530 ASN A C 1
ATOM 1857 O O . ASN A 1 265 ? -8.008 20.767 -13.083 1.00 53.34 530 ASN A O 1
ATOM 1862 N N . LEU A 1 266 ? -7.374 21.909 -14.905 1.00 55.21 531 LEU A N 1
ATOM 1863 C CA . LEU A 1 266 ? -5.971 21.946 -14.489 1.00 59.52 531 LEU A CA 1
ATOM 1864 C C . LEU A 1 266 ? -5.799 23.111 -13.488 1.00 53.93 531 LEU A C 1
ATOM 1865 O O . LEU A 1 266 ? -6.704 23.951 -13.369 1.00 50.26 531 LEU A O 1
ATOM 1870 N N . PRO A 1 267 ? -4.629 23.207 -12.814 1.00 56.27 532 PRO A N 1
ATOM 1871 C CA . PRO A 1 267 ? -4.516 24.267 -11.795 1.00 52.87 532 PRO A CA 1
ATOM 1872 C C . PRO A 1 267 ? -4.874 25.629 -12.338 1.00 49.69 532 PRO A C 1
ATOM 1873 O O . PRO A 1 267 ? -4.601 25.929 -13.489 1.00 50.48 532 PRO A O 1
ATOM 1877 N N . PRO A 1 268 ? -5.563 26.430 -11.523 1.00 43.44 533 PRO A N 1
ATOM 1878 C CA . PRO A 1 268 ? -5.991 27.745 -11.948 1.00 47.30 533 PRO A CA 1
ATOM 1879 C C . PRO A 1 268 ? -4.737 28.604 -12.104 1.00 49.15 533 PRO A C 1
ATOM 1880 O O . PRO A 1 268 ? -3.706 28.273 -11.540 1.00 43.56 533 PRO A O 1
ATOM 1884 N N . ARG A 1 269 ? -4.815 29.662 -12.890 1.00 49.99 534 ARG A N 1
ATOM 1885 C CA . ARG A 1 269 ? -3.617 30.440 -13.214 1.00 49.31 534 ARG A CA 1
ATOM 1886 C C . ARG A 1 269 ? -3.825 31.820 -12.570 1.00 45.26 534 ARG A C 1
ATOM 1887 O O . ARG A 1 269 ? -4.979 32.258 -12.371 1.00 48.83 534 ARG A O 1
ATOM 1895 N N . LEU A 1 270 ? -2.759 32.546 -12.240 1.00 45.72 535 LEU A N 1
ATOM 1896 C CA . LEU A 1 270 ? -2.976 33.966 -11.788 1.00 42.89 535 LEU A CA 1
ATOM 1897 C C . LEU A 1 270 ? -3.417 34.859 -12.941 1.00 40.68 535 LEU A C 1
ATOM 1898 O O . LEU A 1 270 ? -2.825 34.775 -13.995 1.00 48.83 535 LEU A O 1
ATOM 1903 N N . LYS A 1 271 ? -4.399 35.741 -12.713 1.00 37.15 536 LYS A N 1
ATOM 1904 C CA . LYS A 1 271 ? -4.762 36.794 -13.630 1.00 40.08 536 LYS A CA 1
ATOM 1905 C C . LYS A 1 271 ? -3.599 37.825 -13.732 1.00 42.91 536 LYS A C 1
ATOM 1906 O O . LYS A 1 271 ? -3.267 38.268 -14.795 1.00 41.04 536 LYS A O 1
ATOM 1912 N N . ASN A 1 272 ? -2.989 38.190 -12.616 1.00 39.95 537 ASN A N 1
ATOM 1913 C CA . ASN A 1 272 ? -1.840 39.100 -12.657 1.00 41.05 537 ASN A CA 1
ATOM 1914 C C . ASN A 1 272 ? -0.482 38.401 -12.769 1.00 35.70 537 ASN A C 1
ATOM 1915 O O . ASN A 1 272 ? 0.459 38.840 -12.127 1.00 32.57 537 ASN A O 1
ATOM 1920 N N . LEU A 1 273 ? -0.364 37.284 -13.509 1.00 32.52 538 LEU A N 1
ATOM 1921 C CA . LEU A 1 273 ? 0.918 36.545 -13.575 1.00 39.34 538 LEU A CA 1
ATOM 1922 C C . LEU A 1 273 ? 2.105 37.464 -14.053 1.00 32.56 538 LEU A C 1
ATOM 1923 O O . LEU A 1 273 ? 3.255 37.268 -13.668 1.00 32.06 538 LEU A O 1
ATOM 1928 N N . HIS A 1 274 ? 1.803 38.441 -14.883 1.00 33.77 539 HIS A N 1
ATOM 1929 C CA . HIS A 1 274 ? 2.887 39.284 -15.385 1.00 34.27 539 HIS A CA 1
ATOM 1930 C C . HIS A 1 274 ? 3.572 40.096 -14.247 1.00 35.03 539 HIS A C 1
ATOM 1931 O O . HIS A 1 274 ? 4.698 40.605 -14.422 1.00 28.15 539 HIS A O 1
ATOM 1938 N N . LYS A 1 275 ? 2.878 40.225 -13.125 1.00 31.81 540 LYS A N 1
ATOM 1939 C CA . LYS A 1 275 ? 3.350 40.962 -11.938 1.00 31.73 540 LYS A CA 1
ATOM 1940 C C . LYS A 1 275 ? 4.023 40.113 -10.855 1.00 32.46 540 LYS A C 1
ATOM 1941 O O . LYS A 1 275 ? 4.560 40.661 -9.891 1.00 29.87 540 LYS A O 1
ATOM 1947 N N . VAL A 1 276 ? 4.077 38.820 -11.049 1.00 30.01 541 VAL A N 1
ATOM 1948 C CA . VAL A 1 276 ? 4.688 37.975 -10.061 1.00 32.62 541 VAL A CA 1
ATOM 1949 C C . VAL A 1 276 ? 6.048 37.514 -10.522 1.00 32.59 541 VAL A C 1
ATOM 1950 O O . VAL A 1 276 ? 6.275 37.191 -11.728 1.00 30.87 541 VAL A O 1
ATOM 1954 N N . SER A 1 277 ? 6.955 37.506 -9.552 1.00 29.70 542 SER A N 1
ATOM 1955 C CA . SER A 1 277 ? 8.373 37.186 -9.768 1.00 30.34 542 SER A CA 1
ATOM 1956 C C . SER A 1 277 ? 8.519 35.745 -10.102 1.00 32.66 542 SER A C 1
ATOM 1957 O O . SER A 1 277 ? 7.627 34.923 -9.786 1.00 30.16 542 SER A O 1
ATOM 1960 N N . PRO A 1 278 ? 9.685 35.396 -10.670 1.00 35.02 543 PRO A N 1
ATOM 1961 C CA . PRO A 1 278 ? 9.884 33.981 -10.942 1.00 33.17 543 PRO A CA 1
ATOM 1962 C C . PRO A 1 278 ? 9.908 33.092 -9.703 1.00 33.09 543 PRO A C 1
ATOM 1963 O O . PRO A 1 278 ? 9.433 31.981 -9.778 1.00 34.10 543 PRO A O 1
ATOM 1967 N N . SER A 1 279 ? 10.464 33.548 -8.590 1.00 30.69 544 SER A N 1
ATOM 1968 C CA . SER A 1 279 ? 10.461 32.768 -7.373 1.00 33.74 544 SER A CA 1
ATOM 1969 C C . SER A 1 279 ? 9.031 32.552 -6.753 1.00 31.14 544 SER A C 1
ATOM 1970 O O . SER A 1 279 ? 8.800 31.510 -6.176 1.00 33.20 544 SER A O 1
ATOM 1973 N N . LEU A 1 280 ? 8.169 33.563 -6.775 1.00 27.49 545 LEU A N 1
ATOM 1974 C CA . LEU A 1 280 ? 6.746 33.433 -6.407 1.00 28.70 545 LEU A CA 1
ATOM 1975 C C . LEU A 1 280 ? 5.993 32.462 -7.324 1.00 29.87 545 LEU A C 1
ATOM 1976 O O . LEU A 1 280 ? 5.192 31.624 -6.861 1.00 27.56 545 LEU A O 1
ATOM 1981 N N . LYS A 1 281 ? 6.252 32.515 -8.620 1.00 29.35 546 LYS A N 1
ATOM 1982 C CA . LYS A 1 281 ? 5.633 31.550 -9.494 1.00 28.23 546 LYS A CA 1
ATOM 1983 C C . LYS A 1 281 ? 6.071 30.139 -9.227 1.00 32.31 546 LYS A C 1
ATOM 1984 O O . LYS A 1 281 ? 5.225 29.207 -9.272 1.00 36.81 546 LYS A O 1
ATOM 1990 N N . GLY A 1 282 ? 7.342 29.943 -8.949 1.00 26.63 547 GLY A N 1
ATOM 1991 C CA . GLY A 1 282 ? 7.853 28.619 -8.679 1.00 33.16 547 GLY A CA 1
ATOM 1992 C C . GLY A 1 282 ? 7.351 28.078 -7.330 1.00 40.60 547 GLY A C 1
ATOM 1993 O O . GLY A 1 282 ? 7.143 26.853 -7.181 1.00 37.08 547 GLY A O 1
ATOM 1994 N N . PHE A 1 283 ? 7.138 28.990 -6.368 1.00 32.16 548 PHE A N 1
ATOM 1995 C CA . PHE A 1 283 ? 6.590 28.662 -5.071 1.00 30.53 548 PHE A CA 1
ATOM 1996 C C . PHE A 1 283 ? 5.158 28.180 -5.271 1.00 32.01 548 PHE A C 1
ATOM 1997 O O . PHE A 1 283 ? 4.803 27.072 -4.885 1.00 36.08 548 PHE A O 1
ATOM 2005 N N . LEU A 1 284 ? 4.359 29.012 -5.908 1.00 30.91 549 LEU A N 1
ATOM 2006 C CA . LEU A 1 284 ? 3.013 28.682 -6.201 1.00 34.87 549 LEU A CA 1
ATOM 2007 C C . LEU A 1 284 ? 2.804 27.363 -6.982 1.00 39.45 549 LEU A C 1
ATOM 2008 O O . LEU A 1 284 ? 1.814 26.642 -6.721 1.00 33.91 549 LEU A O 1
ATOM 2013 N N . ASP A 1 285 ? 3.706 27.063 -7.921 1.00 39.15 550 ASP A N 1
ATOM 2014 C CA . ASP A 1 285 ? 3.716 25.766 -8.623 1.00 38.95 550 ASP A CA 1
ATOM 2015 C C . ASP A 1 285 ? 3.891 24.575 -7.696 1.00 34.80 550 ASP A C 1
ATOM 2016 O O . ASP A 1 285 ? 3.488 23.496 -8.040 1.00 37.22 550 ASP A O 1
ATOM 2021 N N . ARG A 1 286 ? 4.509 24.734 -6.537 1.00 33.02 551 ARG A N 1
ATOM 2022 C CA . ARG A 1 286 ? 4.652 23.590 -5.665 1.00 34.39 551 ARG A CA 1
ATOM 2023 C C . ARG A 1 286 ? 3.368 23.410 -4.788 1.00 38.60 551 ARG A C 1
ATOM 2024 O O . ARG A 1 286 ? 3.195 22.381 -4.146 1.00 35.81 551 ARG A O 1
ATOM 2032 N N . LEU A 1 287 ? 2.501 24.418 -4.753 1.00 33.00 552 LEU A N 1
ATOM 2033 C CA . LEU A 1 287 ? 1.323 24.406 -3.868 1.00 38.04 552 LEU A CA 1
ATOM 2034 C C . LEU A 1 287 ? 0.124 23.868 -4.631 1.00 35.60 552 LEU A C 1
ATOM 2035 O O . LEU A 1 287 ? -0.645 23.047 -4.120 1.00 37.73 552 LEU A O 1
ATOM 2040 N N . LEU A 1 288 ? -0.025 24.368 -5.843 1.00 30.94 553 LEU A N 1
ATOM 2041 C CA . LEU A 1 288 ? -1.194 24.144 -6.665 1.00 34.48 553 LEU A CA 1
ATOM 2042 C C . LEU A 1 288 ? -0.992 22.945 -7.574 1.00 37.41 553 LEU A C 1
ATOM 2043 O O . LEU A 1 288 ? -1.152 23.023 -8.799 1.00 38.47 553 LEU A O 1
ATOM 2048 N N . VAL A 1 289 ? -0.621 21.835 -6.941 1.00 34.19 554 VAL A N 1
ATOM 2049 C CA . VAL A 1 289 ? -0.428 20.580 -7.628 1.00 40.89 554 VAL A CA 1
ATOM 2050 C C . VAL A 1 289 ? -1.603 19.631 -7.340 1.00 44.33 554 VAL A C 1
ATOM 2051 O O . VAL A 1 289 ? -1.900 19.360 -6.177 1.00 38.79 554 VAL A O 1
ATOM 2055 N N . ARG A 1 290 ? -2.193 19.081 -8.393 1.00 44.46 555 ARG A N 1
ATOM 2056 C CA . ARG A 1 290 ? -3.355 18.184 -8.293 1.00 52.35 555 ARG A CA 1
ATOM 2057 C C . ARG A 1 290 ? -3.106 16.866 -7.615 1.00 51.32 555 ARG A C 1
ATOM 2058 O O . ARG A 1 290 ? -3.902 16.442 -6.799 1.00 54.17 555 ARG A O 1
ATOM 2066 N N . ASP A 1 291 ? -2.045 16.195 -8.013 1.00 48.26 556 ASP A N 1
ATOM 2067 C CA . ASP A 1 291 ? -1.655 14.975 -7.399 1.00 48.46 556 ASP A CA 1
ATOM 2068 C C . ASP A 1 291 ? -1.142 15.313 -6.002 1.00 48.08 556 ASP A C 1
ATOM 2069 O O . ASP A 1 291 ? -0.090 15.919 -5.857 1.00 50.62 556 ASP A O 1
ATOM 2074 N N . PRO A 1 292 ? -1.878 14.907 -4.964 1.00 43.63 557 PRO A N 1
ATOM 2075 C CA . PRO A 1 292 ? -1.489 15.323 -3.624 1.00 44.39 557 PRO A CA 1
ATOM 2076 C C . PRO A 1 292 ? -0.161 14.764 -3.175 1.00 40.87 557 PRO A C 1
ATOM 2077 O O . PRO A 1 292 ? 0.525 15.367 -2.321 1.00 36.58 557 PRO A O 1
ATOM 2081 N N . ALA A 1 293 ? 0.226 13.607 -3.723 1.00 43.19 558 ALA A N 1
ATOM 2082 C CA . ALA A 1 293 ? 1.490 13.004 -3.312 1.00 39.13 558 ALA A CA 1
ATOM 2083 C C . ALA A 1 293 ? 2.671 13.797 -3.917 1.00 41.27 558 ALA A C 1
ATOM 2084 O O . ALA A 1 293 ? 3.769 13.648 -3.420 1.00 40.87 558 ALA A O 1
ATOM 2086 N N . GLN A 1 294 ? 2.425 14.588 -4.980 1.00 40.56 559 GLN A N 1
ATOM 2087 C CA . GLN A 1 294 ? 3.432 15.514 -5.653 1.00 44.90 559 GLN A CA 1
ATOM 2088 C C . GLN A 1 294 ? 3.482 16.960 -5.110 1.00 42.14 559 GLN A C 1
ATOM 2089 O O . GLN A 1 294 ? 4.445 17.683 -5.318 1.00 37.90 559 GLN A O 1
ATOM 2095 N N . ARG A 1 295 ? 2.452 17.345 -4.366 1.00 42.22 560 ARG A N 1
ATOM 2096 C CA . ARG A 1 295 ? 2.324 18.641 -3.787 1.00 36.45 560 ARG A CA 1
ATOM 2097 C C . ARG A 1 295 ? 3.325 18.816 -2.641 1.00 40.44 560 ARG A C 1
ATOM 2098 O O . ARG A 1 295 ? 3.566 17.946 -1.805 1.00 37.70 560 ARG A O 1
ATOM 2106 N N . ALA A 1 296 ? 3.949 19.964 -2.570 1.00 41.20 561 ALA A N 1
ATOM 2107 C CA . ALA A 1 296 ? 4.965 20.129 -1.532 1.00 36.18 561 ALA A CA 1
ATOM 2108 C C . ALA A 1 296 ? 4.302 20.080 -0.115 1.00 37.02 561 ALA A C 1
ATOM 2109 O O . ALA A 1 296 ? 3.115 20.347 0.023 1.00 35.90 561 ALA A O 1
ATOM 2111 N N . THR A 1 297 ? 5.062 19.697 0.899 1.00 35.61 562 THR A N 1
ATOM 2112 C CA . THR A 1 297 ? 4.608 19.692 2.283 1.00 37.83 562 THR A CA 1
ATOM 2113 C C . THR A 1 297 ? 4.995 20.999 2.891 1.00 38.29 562 THR A C 1
ATOM 2114 O O . THR A 1 297 ? 5.913 21.643 2.393 1.00 38.23 562 THR A O 1
ATOM 2118 N N . ALA A 1 298 ? 4.367 21.381 3.985 1.00 33.08 563 ALA A N 1
ATOM 2119 C CA . ALA A 1 298 ? 4.799 22.585 4.672 1.00 37.84 563 ALA A CA 1
ATOM 2120 C C . ALA A 1 298 ? 6.271 22.576 5.070 1.00 36.89 563 ALA A C 1
ATOM 2121 O O . ALA A 1 298 ? 6.942 23.615 4.971 1.00 35.38 563 ALA A O 1
ATOM 2123 N N . ALA A 1 299 ? 6.743 21.468 5.621 1.00 44.36 564 ALA A N 1
ATOM 2124 C CA . ALA A 1 299 ? 8.170 21.341 6.007 1.00 43.72 564 ALA A CA 1
ATOM 2125 C C . ALA A 1 299 ? 9.107 21.576 4.802 1.00 36.41 564 ALA A C 1
ATOM 2126 O O . ALA A 1 299 ? 10.039 22.350 4.911 1.00 45.51 564 ALA A O 1
ATOM 2128 N N . GLU A 1 300 ? 8.827 20.994 3.653 1.00 35.70 565 GLU A N 1
ATOM 2129 C CA . GLU A 1 300 ? 9.584 21.346 2.465 1.00 40.35 565 GLU A CA 1
ATOM 2130 C C . GLU A 1 300 ? 9.483 22.829 2.061 1.00 45.17 565 GLU A C 1
ATOM 2131 O O . GLU A 1 300 ? 10.495 23.505 1.795 1.00 39.28 565 GLU A O 1
ATOM 2137 N N . LEU A 1 301 ? 8.263 23.365 2.084 1.00 41.01 566 LEU A N 1
ATOM 2138 C CA . LEU A 1 301 ? 8.063 24.713 1.635 1.00 35.58 566 LEU A CA 1
ATOM 2139 C C . LEU A 1 301 ? 8.745 25.669 2.538 1.00 33.72 566 LEU A C 1
ATOM 2140 O O . LEU A 1 301 ? 9.048 26.769 2.095 1.00 37.69 566 LEU A O 1
ATOM 2145 N N . LEU A 1 302 ? 8.971 25.319 3.790 1.00 32.22 567 LEU A N 1
ATOM 2146 C CA . LEU A 1 302 ? 9.706 26.232 4.647 1.00 38.25 567 LEU A CA 1
ATOM 2147 C C . LEU A 1 302 ? 11.119 26.573 4.118 1.00 40.07 567 LEU A C 1
ATOM 2148 O O . LEU A 1 302 ? 11.675 27.641 4.432 1.00 39.83 567 LEU A O 1
ATOM 2153 N N . LYS A 1 303 ? 11.657 25.719 3.261 1.00 44.06 568 LYS A N 1
ATOM 2154 C CA . LYS A 1 303 ? 13.023 25.900 2.738 1.00 43.91 568 LYS A CA 1
ATOM 2155 C C . LYS A 1 303 ? 13.026 26.580 1.405 1.00 47.26 568 LYS A C 1
ATOM 2156 O O . LYS A 1 303 ? 14.085 26.751 0.826 1.00 47.72 568 LYS A O 1
ATOM 2162 N N . HIS A 1 304 ? 11.855 26.999 0.914 1.00 43.19 569 HIS A N 1
ATOM 2163 C CA . HIS A 1 304 ? 11.780 27.494 -0.454 1.00 41.67 569 HIS A CA 1
ATOM 2164 C C . HIS A 1 304 ? 12.285 28.916 -0.565 1.00 40.95 569 HIS A C 1
ATOM 2165 O O . HIS A 1 304 ? 12.019 29.757 0.313 1.00 39.85 569 HIS A O 1
ATOM 2172 N N . PRO A 1 305 ? 12.998 29.218 -1.653 1.00 44.64 570 PRO A N 1
ATOM 2173 C CA . PRO A 1 305 ? 13.677 30.529 -1.684 1.00 40.87 570 PRO A CA 1
ATOM 2174 C C . PRO A 1 305 ? 12.759 31.754 -1.746 1.00 38.37 570 PRO A C 1
ATOM 2175 O O . PRO A 1 305 ? 13.173 32.882 -1.437 1.00 39.33 570 PRO A O 1
ATOM 2179 N N . PHE A 1 306 ? 11.545 31.574 -2.209 1.00 32.10 571 PHE A N 1
ATOM 2180 C CA . PHE A 1 306 ? 10.588 32.649 -2.169 1.00 31.04 571 PHE A CA 1
ATOM 2181 C C . PHE A 1 306 ? 10.511 33.236 -0.739 1.00 29.57 571 PHE A C 1
ATOM 2182 O O . PHE A 1 306 ? 10.427 34.439 -0.560 1.00 32.99 571 PHE A O 1
ATOM 2190 N N . LEU A 1 307 ? 10.560 32.391 0.265 1.00 30.33 572 LEU A N 1
ATOM 2191 C CA . LEU A 1 307 ? 10.353 32.833 1.634 1.00 35.38 572 LEU A CA 1
ATOM 2192 C C . LEU A 1 307 ? 11.533 33.623 2.215 1.00 40.62 572 LEU A C 1
ATOM 2193 O O . LEU A 1 307 ? 11.371 34.343 3.205 1.00 38.11 572 LEU A O 1
ATOM 2198 N N . ALA A 1 308 ? 12.698 33.572 1.567 1.00 42.87 573 ALA A N 1
ATOM 2199 C CA . ALA A 1 308 ? 13.798 34.432 1.984 1.00 39.55 573 ALA A CA 1
ATOM 2200 C C . ALA A 1 308 ? 13.492 35.858 1.661 1.00 42.34 573 ALA A C 1
ATOM 2201 O O . ALA A 1 308 ? 14.106 36.741 2.222 1.00 38.73 573 ALA A O 1
ATOM 2203 N N . LYS A 1 309 ? 12.516 36.155 0.809 1.00 43.10 574 LYS A N 1
ATOM 2204 C CA . LYS A 1 309 ? 12.109 37.537 0.697 1.00 36.95 574 LYS A CA 1
ATOM 2205 C C . LYS A 1 309 ? 11.235 38.018 1.865 1.00 40.22 574 LYS A C 1
ATOM 2206 O O . LYS A 1 309 ? 10.789 39.153 1.848 1.00 37.61 574 LYS A O 1
ATOM 2212 N N . ALA A 1 310 ? 10.938 37.183 2.854 1.00 35.89 575 ALA A N 1
ATOM 2213 C CA . ALA A 1 310 ? 9.996 37.624 3.899 1.00 35.02 575 ALA A CA 1
ATOM 2214 C C . ALA A 1 310 ? 10.408 38.922 4.620 1.00 42.41 575 ALA A C 1
ATOM 2215 O O . ALA A 1 310 ? 11.508 39.027 5.135 1.00 44.88 575 ALA A O 1
ATOM 2217 N N . GLY A 1 311 ? 9.496 39.888 4.657 1.00 36.78 576 GLY A N 1
ATOM 2218 C CA . GLY A 1 311 ? 9.635 41.087 5.475 1.00 44.09 576 GLY A CA 1
ATOM 2219 C C . GLY A 1 311 ? 9.379 40.805 6.947 1.00 43.61 576 GLY A C 1
ATOM 2220 O O . GLY A 1 311 ? 8.923 39.718 7.322 1.00 36.67 576 GLY A O 1
ATOM 2221 N N . PRO A 1 312 ? 9.712 41.774 7.796 1.00 44.53 577 PRO A N 1
ATOM 2222 C CA . PRO A 1 312 ? 9.402 41.574 9.208 1.00 45.72 577 PRO A CA 1
ATOM 2223 C C . PRO A 1 312 ? 7.954 42.023 9.450 1.00 42.31 577 PRO A C 1
ATOM 2224 O O . PRO A 1 312 ? 7.341 42.648 8.559 1.00 37.54 577 PRO A O 1
ATOM 2228 N N . PRO A 1 313 ? 7.378 41.666 10.603 1.00 44.12 578 PRO A N 1
ATOM 2229 C CA . PRO A 1 313 ? 6.062 42.190 10.985 1.00 46.15 578 PRO A CA 1
ATOM 2230 C C . PRO A 1 313 ? 5.790 43.667 10.636 1.00 43.43 578 PRO A C 1
ATOM 2231 O O . PRO A 1 313 ? 4.695 44.014 10.138 1.00 39.01 578 PRO A O 1
ATOM 2235 N N . ALA A 1 314 ? 6.755 44.540 10.863 1.00 44.20 579 ALA A N 1
ATOM 2236 C CA . ALA A 1 314 ? 6.599 45.962 10.465 1.00 50.63 579 ALA A CA 1
ATOM 2237 C C . ALA A 1 314 ? 6.202 46.169 8.983 1.00 46.73 579 ALA A C 1
ATOM 2238 O O . ALA A 1 314 ? 5.495 47.114 8.668 1.00 47.83 579 ALA A O 1
ATOM 2240 N N . SER A 1 315 ? 6.660 45.306 8.069 1.00 42.31 580 SER A N 1
ATOM 2241 C CA . SER A 1 315 ? 6.343 45.469 6.644 1.00 38.07 580 SER A CA 1
ATOM 2242 C C . SER A 1 315 ? 4.838 45.367 6.335 1.00 39.60 580 SER A C 1
ATOM 2243 O O . SER A 1 315 ? 4.344 46.028 5.413 1.00 39.60 580 SER A O 1
ATOM 2246 N N . ILE A 1 316 ? 4.107 44.587 7.134 1.00 39.85 581 ILE A N 1
ATOM 2247 C CA . ILE A 1 316 ? 2.634 44.427 7.028 1.00 37.61 581 ILE A CA 1
ATOM 2248 C C . ILE A 1 316 ? 1.798 45.651 7.491 1.00 39.28 581 ILE A C 1
ATOM 2249 O O . ILE A 1 316 ? 0.692 45.908 6.994 1.00 36.21 581 ILE A O 1
ATOM 2254 N N . VAL A 1 317 ? 2.351 46.440 8.410 1.00 41.36 582 VAL A N 1
ATOM 2255 C CA . VAL A 1 317 ? 1.596 47.457 9.161 1.00 38.24 582 VAL A CA 1
ATOM 2256 C C . VAL A 1 317 ? 1.013 48.552 8.269 1.00 39.78 582 VAL A C 1
ATOM 2257 O O . VAL A 1 317 ? -0.178 48.952 8.429 1.00 39.38 582 VAL A O 1
ATOM 2261 N N . PRO A 1 318 ? 1.771 48.984 7.249 1.00 40.01 583 PRO A N 1
ATOM 2262 C CA . PRO A 1 318 ? 1.191 49.968 6.343 1.00 41.81 583 PRO A CA 1
ATOM 2263 C C . PRO A 1 318 ? -0.126 49.562 5.637 1.00 45.43 583 PRO A C 1
ATOM 2264 O O . PRO A 1 318 ? -0.962 50.450 5.278 1.00 43.61 583 PRO A O 1
ATOM 2268 N N . LEU A 1 319 ? -0.337 48.256 5.470 1.00 41.65 584 LEU A N 1
ATOM 2269 C CA . LEU A 1 319 ? -1.520 47.753 4.787 1.00 42.40 584 LEU A CA 1
ATOM 2270 C C . LEU A 1 319 ? -2.780 47.793 5.602 1.00 37.83 584 LEU A C 1
ATOM 2271 O O . LEU A 1 319 ? -3.895 47.671 5.053 1.00 39.25 584 LEU A O 1
ATOM 2276 N N . MET A 1 320 ? -2.626 47.851 6.911 1.00 41.17 585 MET A N 1
ATOM 2277 C CA . MET A 1 320 ? -3.802 47.708 7.818 1.00 45.02 585 MET A CA 1
ATOM 2278 C C . MET A 1 320 ? -4.654 48.940 7.750 1.00 42.23 585 MET A C 1
ATOM 2279 O O . MET A 1 320 ? -4.110 50.032 7.599 1.00 39.40 585 MET A O 1
ATOM 2284 N N . ARG A 1 321 ? -5.977 48.739 7.786 1.00 44.65 586 ARG A N 1
ATOM 2285 C CA . ARG A 1 321 ? -6.991 49.795 7.598 1.00 49.42 586 ARG A CA 1
ATOM 2286 C C . ARG A 1 321 ? -6.651 51.111 8.294 1.00 54.56 586 ARG A C 1
ATOM 2287 O O . ARG A 1 321 ? -6.760 52.201 7.705 1.00 56.71 586 ARG A O 1
ATOM 2295 N N . GLN A 1 322 ? -6.181 51.005 9.525 1.00 50.35 587 GLN A N 1
ATOM 2296 C CA . GLN A 1 322 ? -5.875 52.198 10.335 1.00 58.71 587 GLN A CA 1
ATOM 2297 C C . GLN A 1 322 ? -4.710 53.061 9.807 1.00 56.77 587 GLN A C 1
ATOM 2298 O O . GLN A 1 322 ? -4.578 54.224 10.180 1.00 52.44 587 GLN A O 1
ATOM 2304 N N . ASN A 1 323 ? -3.844 52.494 8.980 1.00 55.26 588 ASN A N 1
ATOM 2305 C CA . ASN A 1 323 ? -2.644 53.182 8.536 1.00 55.14 588 ASN A CA 1
ATOM 2306 C C . ASN A 1 323 ? -2.692 53.543 7.065 1.00 60.04 588 ASN A C 1
ATOM 2307 O O . ASN A 1 323 ? -1.661 53.786 6.454 1.00 64.14 588 ASN A O 1
ATOM 2312 N N . ARG A 1 324 ? -3.884 53.569 6.488 1.00 64.77 589 ARG A N 1
ATOM 2313 C CA . ARG A 1 324 ? -4.004 53.724 5.056 1.00 63.97 589 ARG A CA 1
ATOM 2314 C C . ARG A 1 324 ? -5.297 54.462 4.771 1.00 64.42 589 ARG A C 1
ATOM 2315 O O . ARG A 1 324 ? -5.270 55.626 4.384 1.00 77.57 589 ARG A O 1
ATOM 2323 N N . GLY B 2 12 ? -22.643 33.896 -6.417 1.00 51.61 178 GLY B N 1
ATOM 2324 C CA . GLY B 2 12 ? -21.175 34.211 -6.659 1.00 51.48 178 GLY B CA 1
ATOM 2325 C C . GLY B 2 12 ? -20.530 35.046 -5.565 1.00 46.86 178 GLY B C 1
ATOM 2326 O O . GLY B 2 12 ? -21.235 35.674 -4.752 1.00 42.76 178 GLY B O 1
ATOM 2327 N N . ARG B 2 13 ? -19.196 35.068 -5.506 1.00 45.69 179 ARG B N 1
ATOM 2328 C CA . ARG B 2 13 ? -18.491 35.949 -4.532 1.00 42.76 179 ARG B CA 1
ATOM 2329 C C . ARG B 2 13 ? -18.797 35.675 -3.046 1.00 43.97 179 ARG B C 1
ATOM 2330 O O . ARG B 2 13 ? -18.582 36.543 -2.166 1.00 41.13 179 ARG B O 1
ATOM 2338 N N . SER B 2 14 ? -19.286 34.472 -2.762 1.00 39.12 180 SER B N 1
ATOM 2339 C CA . SER B 2 14 ? -19.562 34.025 -1.394 1.00 40.27 180 SER B CA 1
ATOM 2340 C C . SER B 2 14 ? -18.279 33.587 -0.624 1.00 33.51 180 SER B C 1
ATOM 2341 O O . SER B 2 14 ? -17.537 32.771 -1.107 1.00 37.98 180 SER B O 1
ATOM 2344 N N . ARG B 2 15 ? -18.080 34.132 0.576 1.00 34.87 181 ARG B N 1
ATOM 2345 C CA . ARG B 2 15 ? -16.979 33.784 1.494 1.00 40.30 181 ARG B CA 1
ATOM 2346 C C . ARG B 2 15 ? -17.415 32.779 2.608 1.00 46.62 181 ARG B C 1
ATOM 2347 O O . ARG B 2 15 ? -16.637 32.479 3.531 1.00 36.68 181 ARG B O 1
ATOM 2355 N N . GLN B 2 16 ? -18.629 32.242 2.474 1.00 42.73 182 GLN B N 1
ATOM 2356 C CA . GLN B 2 16 ? -19.233 31.380 3.486 1.00 46.30 182 GLN B CA 1
ATOM 2357 C C . GLN B 2 16 ? -18.791 29.919 3.326 1.00 39.44 182 GLN B C 1
ATOM 2358 O O . GLN B 2 16 ? -18.830 29.379 2.228 1.00 38.92 182 GLN B O 1
ATOM 2364 N N . PRO B 2 17 ? -18.460 29.258 4.448 1.00 43.42 183 PRO B N 1
ATOM 2365 C CA . PRO B 2 17 ? -18.105 27.827 4.375 1.00 47.06 183 PRO B CA 1
ATOM 2366 C C . PRO B 2 17 ? -19.251 26.927 3.927 1.00 44.93 183 PRO B C 1
ATOM 2367 O O . PRO B 2 17 ? -20.412 27.294 4.004 1.00 46.60 183 PRO B O 1
ATOM 2371 N N . LEU B 2 18 ? -18.892 25.766 3.442 1.00 38.74 184 LEU B N 1
ATOM 2372 C CA . LEU B 2 18 ? -19.818 24.775 3.075 1.00 45.28 184 LEU B CA 1
ATOM 2373 C C . LEU B 2 18 ? -19.429 23.483 3.858 1.00 48.44 184 LEU B C 1
ATOM 2374 O O . LEU B 2 18 ? -18.271 23.058 3.820 1.00 39.31 184 LEU B O 1
ATOM 2379 N N . VAL B 2 19 ? -20.381 22.904 4.597 1.00 39.25 185 VAL B N 1
ATOM 2380 C CA . VAL B 2 19 ? -20.189 21.567 5.205 1.00 35.20 185 VAL B CA 1
ATOM 2381 C C . VAL B 2 19 ? -21.317 20.680 4.675 1.00 31.07 185 VAL B C 1
ATOM 2382 O O . VAL B 2 19 ? -22.468 21.047 4.793 1.00 34.88 185 VAL B O 1
ATOM 2386 N N . LEU B 2 20 ? -20.985 19.611 3.987 1.00 35.51 186 LEU B N 1
ATOM 2387 C CA . LEU B 2 20 ? -21.972 18.696 3.463 1.00 35.29 186 LEU B CA 1
ATOM 2388 C C . LEU B 2 20 ? -22.516 17.868 4.677 1.00 41.30 186 LEU B C 1
ATOM 2389 O O . LEU B 2 20 ? -21.737 17.211 5.410 1.00 35.46 186 LEU B O 1
ATOM 2394 N N . GLY B 2 21 ? -23.806 17.969 4.951 1.00 39.64 187 GLY B N 1
ATOM 2395 C CA . GLY B 2 21 ? -24.403 17.140 6.002 1.00 45.13 187 GLY B CA 1
ATOM 2396 C C . GLY B 2 21 ? -24.522 15.682 5.552 1.00 38.66 187 GLY B C 1
ATOM 2397 O O . GLY B 2 21 ? -25.609 15.170 5.441 1.00 41.54 187 GLY B O 1
ATOM 2398 N N . ASP B 2 22 ? -23.424 14.998 5.282 1.00 42.22 188 ASP B N 1
ATOM 2399 C CA . ASP B 2 22 ? -23.523 13.672 4.615 1.00 45.42 188 ASP B CA 1
ATOM 2400 C C . ASP B 2 22 ? -24.055 12.547 5.549 1.00 50.38 188 ASP B C 1
ATOM 2401 O O . ASP B 2 22 ? -24.393 11.462 5.078 1.00 44.82 188 ASP B O 1
ATOM 2406 N N . ASN B 2 23 ? -24.095 12.795 6.860 1.00 47.78 189 ASN B N 1
ATOM 2407 C CA . ASN B 2 23 ? -24.540 11.784 7.821 1.00 47.63 189 ASN B CA 1
ATOM 2408 C C . ASN B 2 23 ? -25.800 12.200 8.538 1.00 44.18 189 ASN B C 1
ATOM 2409 O O . ASN B 2 23 ? -26.074 11.739 9.644 1.00 45.00 189 ASN B O 1
ATOM 2414 N N . CYS B 2 24 ? -26.577 13.078 7.911 1.00 48.19 190 CYS B N 1
ATOM 2415 C CA . CYS B 2 24 ? -27.838 13.509 8.498 1.00 51.49 190 CYS B CA 1
ATOM 2416 C C . CYS B 2 24 ? -28.952 12.672 7.813 1.00 55.46 190 CYS B C 1
ATOM 2417 O O . CYS B 2 24 ? -30.058 12.541 8.362 1.00 43.21 190 CYS B O 1
#

Foldseek 3Di:
DVVVLVVLVVVVQVLFDEDDCVVFWDDWAWDDQDDAGTKTWTAGRVPRDIKIKGKHACPGDPDSVLQPDCSRPLVQDDDQQAWHWDGWYCDPRIIITITHDAPLAWQLVLLQPHAADLQLVLQALLSVLVVLVVCQVQFKAQQADARNQWGHHLLQRIHGHDSSNIDGADPVRAWFFADYQQLLFALRNLVRHTDGNLRNLSSVLQNSLSNHPVHGPPPVPPSVVSNVCNNPDQFDDRPVPVRDDPQSVVLSVLRRHNPSVSRDHSVVSSPRPSSVSHDDSNSCNCSGPVND/DPDPDDDDPPPPD

Nearest PDB structures (foldseek):
  4jdk-assembly1_A  TM=9.861E-01  e=1.692E-52  Homo sapiens
  4ks8-assembly1_A  TM=9.876E-01  e=3.668E-46  Homo sapiens
  4zy5-assembly2_B  TM=8.441E-01  e=2.598E-31  Homo sapiens
  8a66-assembly1_A  TM=9.231E-01  e=1.502E-27  Homo sapiens
  5ghv-assembly2_B  TM=8.432E-01  e=4.325E-16  Homo sapiens

Radius of gyration: 19.1 Å; Cα contacts (8 Å, |Δi|>4): 573; chains: 2; bounding box: 48×50×52 Å

InterPro domains:
  IPR000095 CRIB domain [PF00786] (10-63)
  IPR000095 CRIB domain [PS50108] (11-24)
  IPR000095 CRIB domain [SM00285] (11-46)
  IPR000719 Protein kinase domain [PF00069] (326-572)
  IPR000719 Protein kinase domain [PS50011] (321-572)
  IPR011009 Protein kinase-like domain superfamily [SSF56112] (323-578)
  IPR017441 Protein kinase, ATP binding site [PS00107] (327-351)
  IPR033923 p21 activated kinase binding domain [cd01093] (10-55)
  IPR036936 CRIB domain superfamily [G3DSA:3.90.810.10] (5-47)
  IPR051931 Serine/threonine-protein kinase PAK 3-like [PTHR45832] (21-589)

Sequence (305 aa):
QRVSHEQFRAALQLVVDPGDPRSYLDNFIKIGEGSTGIVCIATVRSSGKLVAVKKMDLRKQQRRELLFNEVVIMRDYQHENVVEMYNSYLVGDELWVVMEFLEGGALTDIVTHTRMNEEQIAAVCLAVLQALSVLHAQGVIHRDIKSDSILLTHDGRVKLSDFGFCAQVSKEVPRRKLVGTPYWMAPELISRLPYGPEVDIWSLGIMVIEMVDGEPPYFNEPPLKAMKMIRDNLPPRLKNLHKVSPSLKGFLDRLLVRDPAQRATAAELLKHPFLAKAGPPASIVPLMRQNRGRSRQPLVLGDNC

Solvent-accessible surface area: 14138 Å² total

GO terms:
  GO:0005515 protein binding (F, IPI)
  GO:0005737 cytoplasm (C, IDA)
  GO:0004674 protein serine/threonine kinase activity (F, IDA)
  GO:0005737 cytoplasm (C, EXP)
  GO:0001558 regulation of cell growth (P, TAS)
  GO:0016477 cell migration (P, TAS)
  GO:0006915 apoptotic process (P, TAS)
  GO:0007010 cytoskeleton organization (P, TAS)
  GO:0007165 signal transduction (P, TAS)
  GO:0030674 protein-macromolecule adaptor activity (F, IMP)
  GO:0050821 protein stabilization (P, IMP)
  GO:0120183 positive regulation of focal adhesion disassembly (P, IMP)
  GO:0005794 Golgi apparatus (C, TAS)
  GO:0005829 cytosol (C, TAS)
  GO:0098641 cadherin binding involved in cell-cell adhesion (F, HDA)
  GO:0004674 protein serine/threonine kinase activity (F, IMP)
  GO:0005912 adherens junction (C, HDA)
  GO:0045766 positive regulation of angiogenesis (P, IMP)
  GO:2000352 negative regulation of endothelial cell apoptotic process (P, IMP)
  GO:0005886 plasma membrane (C, IDA)